Protein AF-A0A6M2ACU6-F1 (afdb_monomer)

Secondary structure (DSSP, 8-state):
-HHHHHHHHHHHHHH-TT-GGGGGS-HHHHHHHHTS-TT---S-THHHHHHHHHHS-GGGGHHHHTTS-HHHHHHHHTTS-HHHHHHHHHHHT---------HHHHHHHHHHHHHHHS-TT-----GGGS---GGGGGGG--HHHHHHHHHHHHHHHHHHHHTT---HHHHHHHHHHS-HHHHHHHHHHHT------PPPP-GGGGTT-HHHHHHHHHHHHHHHHHH-

Mean predicted aligned error: 14.18 Å

Structure (mmCIF, N/CA/C/O backbone):
data_AF-A0A6M2ACU6-F1
#
_entry.id   AF-A0A6M2ACU6-F1
#
loop_
_atom_site.group_PDB
_atom_site.id
_atom_site.type_symbol
_atom_site.label_atom_id
_atom_site.label_alt_id
_atom_site.label_comp_id
_atom_site.label_asym_id
_atom_site.label_entity_id
_atom_site.label_seq_id
_atom_site.pdbx_PDB_ins_code
_atom_site.Cartn_x
_atom_site.Cartn_y
_atom_site.Cartn_z
_atom_site.occupancy
_atom_site.B_iso_or_equiv
_atom_site.auth_seq_id
_atom_site.auth_comp_id
_atom_site.auth_asym_id
_atom_site.auth_atom_id
_atom_site.pdbx_PDB_model_num
ATOM 1 N N . MET A 1 1 ? 7.271 -26.145 -8.776 1.00 44.69 1 MET A N 1
ATOM 2 C CA . MET A 1 1 ? 8.636 -26.656 -8.481 1.00 44.69 1 MET A CA 1
ATOM 3 C C . MET A 1 1 ? 9.671 -26.314 -9.567 1.00 44.69 1 MET A C 1
ATOM 5 O O . MET A 1 1 ? 10.773 -25.929 -9.207 1.00 44.69 1 MET A O 1
ATOM 9 N N . MET A 1 2 ? 9.335 -26.357 -10.869 1.00 49.53 2 MET A N 1
ATOM 10 C CA . MET A 1 2 ? 10.264 -26.036 -11.980 1.00 49.53 2 MET A CA 1
ATOM 11 C C . MET A 1 2 ? 10.871 -24.616 -11.963 1.00 49.53 2 MET A C 1
ATOM 13 O O . MET A 1 2 ? 12.003 -24.444 -12.405 1.00 49.53 2 MET A O 1
ATOM 17 N N . ASN A 1 3 ? 10.170 -23.601 -11.444 1.00 59.62 3 ASN A N 1
ATOM 18 C CA . ASN A 1 3 ? 10.647 -22.210 -11.497 1.00 59.62 3 ASN A CA 1
ATOM 19 C C . ASN A 1 3 ? 11.842 -21.919 -10.571 1.00 59.62 3 ASN A C 1
ATOM 21 O O . ASN A 1 3 ? 12.689 -21.099 -10.916 1.00 59.62 3 ASN A O 1
ATOM 25 N N . ARG A 1 4 ? 11.977 -22.628 -9.442 1.00 63.47 4 ARG A N 1
ATOM 26 C CA . ARG A 1 4 ? 13.024 -22.343 -8.446 1.00 63.47 4 ARG A CA 1
ATOM 27 C C . ARG A 1 4 ? 14.416 -22.767 -8.925 1.00 63.47 4 ARG A C 1
ATOM 29 O O . ARG A 1 4 ? 15.347 -21.971 -8.864 1.00 63.47 4 ARG A O 1
ATOM 36 N N . ASN A 1 5 ? 14.525 -23.964 -9.504 1.00 67.06 5 ASN A N 1
ATOM 37 C CA . ASN A 1 5 ? 15.776 -24.458 -10.095 1.00 67.06 5 ASN A CA 1
ATOM 38 C C . ASN A 1 5 ? 16.196 -23.618 -11.313 1.00 67.06 5 ASN A C 1
ATOM 40 O O . ASN A 1 5 ? 17.382 -23.401 -11.541 1.00 67.06 5 ASN A O 1
ATOM 44 N N . ARG A 1 6 ? 15.225 -23.079 -12.062 1.00 66.38 6 ARG A N 1
ATOM 45 C CA . ARG A 1 6 ? 15.472 -22.179 -13.202 1.00 66.38 6 ARG A CA 1
ATOM 46 C C . ARG A 1 6 ? 16.026 -20.822 -12.769 1.00 66.38 6 ARG A C 1
ATOM 48 O O . ARG A 1 6 ? 16.979 -20.335 -13.370 1.00 66.38 6 ARG A O 1
ATOM 55 N N . VAL A 1 7 ? 15.462 -20.219 -11.722 1.00 64.38 7 VAL A N 1
ATOM 56 C CA . VAL A 1 7 ? 15.986 -18.966 -11.154 1.00 64.38 7 VAL A CA 1
ATOM 57 C C . VAL A 1 7 ? 17.368 -19.176 -10.549 1.00 64.38 7 VAL A C 1
ATOM 59 O O . VAL A 1 7 ? 18.260 -18.371 -10.796 1.00 64.38 7 VAL A O 1
ATOM 62 N N . PHE A 1 8 ? 17.567 -20.276 -9.823 1.00 71.50 8 PHE A N 1
ATOM 63 C CA . PHE A 1 8 ? 18.866 -20.618 -9.255 1.00 71.50 8 PHE A CA 1
ATOM 64 C C . PHE A 1 8 ? 19.938 -20.791 -10.338 1.00 71.50 8 PHE A C 1
ATOM 66 O O . PHE A 1 8 ? 20.996 -20.178 -10.235 1.00 71.50 8 PHE A O 1
ATOM 73 N N . LYS A 1 9 ? 19.631 -21.495 -11.438 1.00 71.75 9 LYS A N 1
ATOM 74 C CA . LYS A 1 9 ? 20.523 -21.588 -12.604 1.00 71.75 9 LYS A CA 1
ATOM 75 C C . LYS A 1 9 ? 20.884 -20.215 -13.177 1.00 71.75 9 LYS A C 1
ATOM 77 O O . LYS A 1 9 ? 22.052 -19.943 -13.402 1.00 71.75 9 LYS A O 1
ATOM 82 N N . LYS A 1 10 ? 19.912 -19.311 -13.330 1.00 68.94 10 LYS A N 1
ATOM 83 C CA . LYS A 1 10 ? 20.170 -17.951 -13.834 1.00 68.94 10 LYS A CA 1
ATOM 84 C C . LYS A 1 10 ? 21.039 -17.115 -12.884 1.00 68.94 10 LYS A C 1
ATOM 86 O O . LYS A 1 10 ? 21.835 -16.302 -13.346 1.00 68.94 10 LYS A O 1
ATOM 91 N N . ILE A 1 11 ? 20.880 -17.284 -11.570 1.00 68.62 11 ILE A N 1
ATOM 92 C CA . ILE A 1 11 ? 21.741 -16.636 -10.569 1.00 68.62 11 ILE A CA 1
ATOM 93 C C . ILE A 1 11 ? 23.166 -17.182 -10.682 1.00 68.62 11 ILE A C 1
ATOM 95 O O . ILE A 1 11 ? 24.099 -16.385 -10.720 1.00 68.62 11 ILE A O 1
ATOM 99 N N . LEU A 1 12 ? 23.326 -18.503 -10.806 1.00 72.19 12 LEU A N 1
ATOM 100 C CA . LEU A 1 12 ? 24.626 -19.138 -11.029 1.00 72.19 12 LEU A CA 1
ATOM 101 C C . LEU A 1 12 ? 25.280 -18.634 -12.322 1.00 72.19 12 LEU A C 1
ATOM 103 O O . LEU A 1 12 ? 26.406 -18.154 -12.284 1.00 72.19 12 LEU A O 1
ATOM 107 N N . ASP A 1 13 ? 24.551 -18.615 -13.438 1.00 71.50 13 ASP A N 1
ATOM 108 C CA . ASP A 1 13 ? 25.069 -18.142 -14.728 1.00 71.50 13 ASP A CA 1
ATOM 109 C C . ASP A 1 13 ? 25.471 -16.652 -14.693 1.00 71.50 13 ASP A C 1
ATOM 111 O O . ASP A 1 13 ? 26.405 -16.233 -15.380 1.00 71.50 13 ASP A O 1
ATOM 115 N N . LYS A 1 14 ? 24.776 -15.828 -13.893 1.00 68.38 14 LYS A N 1
ATOM 116 C CA . LYS A 1 14 ? 25.031 -14.382 -13.794 1.00 68.38 14 LYS A CA 1
ATOM 117 C C . LYS A 1 14 ? 26.150 -14.031 -12.808 1.00 68.38 14 LYS A C 1
ATOM 119 O O . LYS A 1 14 ? 26.937 -13.131 -13.102 1.00 68.38 14 LYS A O 1
ATOM 124 N N . TYR A 1 15 ? 26.200 -14.692 -11.653 1.00 66.50 15 TYR A N 1
ATOM 125 C CA . TYR A 1 15 ? 27.048 -14.299 -10.519 1.00 66.50 15 TYR A CA 1
ATOM 126 C C . TYR A 1 15 ? 28.164 -15.297 -10.194 1.00 66.50 15 TYR A C 1
ATOM 128 O O . TYR A 1 15 ? 29.117 -14.919 -9.522 1.00 66.50 15 TYR A O 1
ATOM 136 N N . ASP A 1 16 ? 28.098 -16.531 -10.693 1.00 71.44 16 ASP A N 1
ATOM 137 C CA . ASP A 1 16 ? 29.102 -17.575 -10.474 1.00 71.44 16 ASP A CA 1
ATOM 138 C C . ASP A 1 16 ? 29.623 -18.124 -11.809 1.00 71.44 16 ASP A C 1
ATOM 140 O O . ASP A 1 16 ? 29.492 -19.302 -12.146 1.00 71.44 16 ASP A O 1
ATOM 144 N N . LYS A 1 17 ? 30.248 -17.234 -12.590 1.00 64.12 17 LYS A N 1
ATOM 145 C CA . LYS A 1 17 ? 30.847 -17.570 -13.895 1.00 64.12 17 LYS A CA 1
ATOM 146 C C . LYS A 1 17 ? 31.902 -18.678 -13.799 1.00 64.12 17 LYS A C 1
ATOM 148 O O . LYS A 1 17 ? 32.107 -19.416 -14.758 1.00 64.12 17 LYS A O 1
ATOM 153 N N . GLU A 1 18 ? 32.550 -18.795 -12.643 1.00 71.62 18 GLU A N 1
ATOM 154 C CA . GLU A 1 18 ? 33.582 -19.794 -12.352 1.00 71.62 18 GLU A CA 1
ATOM 155 C C . GLU A 1 18 ? 33.007 -21.111 -11.803 1.00 71.62 18 GLU A C 1
ATOM 157 O O . GLU A 1 18 ? 33.770 -22.031 -11.504 1.00 71.62 18 GLU A O 1
ATOM 162 N N . LYS A 1 19 ? 31.673 -21.224 -11.687 1.00 72.69 19 LYS A N 1
ATOM 163 C CA . LYS A 1 19 ? 30.952 -22.426 -11.241 1.00 72.69 19 LYS A CA 1
ATOM 164 C C . LYS A 1 19 ? 31.429 -22.961 -9.884 1.00 72.69 19 LYS A C 1
ATOM 166 O O . LYS A 1 19 ? 31.353 -24.163 -9.617 1.00 72.69 19 LYS A O 1
ATOM 171 N N . LYS A 1 20 ? 31.933 -22.089 -9.010 1.00 75.81 20 LYS A N 1
ATOM 172 C CA . LYS A 1 20 ? 32.459 -22.460 -7.689 1.00 75.81 20 LYS A CA 1
ATOM 173 C C . LYS A 1 20 ? 31.357 -22.984 -6.773 1.00 75.81 20 LYS A C 1
ATOM 175 O O . LYS A 1 20 ? 31.612 -23.874 -5.966 1.00 75.81 20 LYS A O 1
ATOM 180 N N . LEU A 1 21 ? 30.138 -22.478 -6.928 1.00 73.06 21 LEU A N 1
ATOM 181 C CA . LEU A 1 21 ? 28.978 -22.834 -6.118 1.00 73.06 21 LEU A CA 1
ATOM 182 C C . LEU A 1 21 ? 28.374 -24.185 -6.512 1.00 73.06 21 LEU A C 1
ATOM 184 O O . LEU A 1 21 ? 27.718 -24.811 -5.683 1.00 73.06 21 LEU A O 1
ATOM 188 N N . LEU A 1 22 ? 28.639 -24.680 -7.729 1.00 75.69 22 LEU A N 1
ATOM 189 C CA . LEU A 1 22 ? 28.201 -26.018 -8.145 1.00 75.69 22 LEU A CA 1
ATOM 190 C C . LEU A 1 22 ? 28.850 -27.135 -7.317 1.00 75.69 22 LEU A C 1
ATOM 192 O O . LEU A 1 22 ? 28.267 -28.204 -7.196 1.00 75.69 22 LEU A O 1
ATOM 196 N N . LYS A 1 23 ? 30.017 -26.880 -6.708 1.00 79.88 23 LYS A N 1
ATOM 197 C CA . LYS A 1 23 ? 30.729 -27.851 -5.858 1.00 79.88 23 LYS A CA 1
ATOM 198 C C . LYS A 1 23 ? 30.007 -28.169 -4.545 1.00 79.88 23 LYS A C 1
ATOM 200 O O . LYS A 1 23 ? 30.356 -29.143 -3.892 1.00 79.88 23 LYS A O 1
ATOM 205 N N . TYR A 1 24 ? 29.043 -27.339 -4.147 1.00 78.38 24 TYR A N 1
ATOM 206 C CA . TYR A 1 24 ? 28.257 -27.523 -2.922 1.00 78.38 24 TYR A CA 1
ATOM 207 C C . TYR A 1 24 ? 26.903 -28.197 -3.174 1.00 78.38 24 TYR A C 1
ATOM 209 O O . TYR A 1 24 ? 26.107 -28.327 -2.246 1.00 78.38 24 TYR A O 1
ATOM 217 N N . LEU A 1 25 ? 26.620 -28.589 -4.418 1.00 80.06 25 LEU A N 1
ATOM 218 C CA . LEU A 1 25 ? 25.397 -29.286 -4.803 1.00 80.06 25 LEU A CA 1
ATOM 219 C C . LEU A 1 25 ? 25.682 -30.777 -4.962 1.00 80.06 25 LEU A C 1
ATOM 221 O O . LEU A 1 25 ? 26.782 -31.170 -5.341 1.00 80.06 25 LEU A O 1
ATOM 225 N N . SER A 1 26 ? 24.672 -31.599 -4.703 1.00 81.50 26 SER A N 1
ATOM 226 C CA . SER A 1 26 ? 24.742 -33.032 -4.996 1.00 81.50 26 SER A CA 1
ATOM 227 C C . SER A 1 26 ? 24.738 -33.295 -6.509 1.00 81.50 26 SER A C 1
ATOM 229 O O . SER A 1 26 ? 24.171 -32.514 -7.279 1.00 81.50 26 SER A O 1
ATOM 231 N N . ASP A 1 27 ? 25.319 -34.415 -6.947 1.00 78.19 27 ASP A N 1
ATOM 232 C CA . ASP A 1 27 ? 25.389 -34.777 -8.374 1.00 78.19 27 ASP A CA 1
ATOM 233 C C . ASP A 1 27 ? 23.996 -34.830 -9.035 1.00 78.19 27 ASP A C 1
ATOM 235 O O . ASP A 1 27 ? 23.809 -34.372 -10.166 1.00 78.19 27 ASP A O 1
ATOM 239 N N . ASP A 1 28 ? 22.985 -35.275 -8.284 1.00 79.00 28 ASP A N 1
ATOM 240 C CA . ASP A 1 28 ? 21.574 -35.279 -8.688 1.00 79.00 28 ASP A CA 1
ATOM 241 C C . ASP A 1 28 ? 21.010 -33.869 -8.938 1.00 79.00 28 ASP A C 1
ATOM 243 O O . ASP A 1 28 ? 20.210 -33.649 -9.854 1.00 79.00 28 ASP A O 1
ATOM 247 N N . GLU A 1 29 ? 21.393 -32.887 -8.123 1.00 77.31 29 GLU A N 1
ATOM 248 C CA . GLU A 1 29 ? 20.969 -31.492 -8.279 1.00 77.31 29 GLU A CA 1
ATOM 249 C C . GLU A 1 29 ? 21.678 -30.827 -9.456 1.00 77.31 29 GLU A C 1
ATOM 251 O O . GLU A 1 29 ? 21.048 -30.100 -10.227 1.00 77.31 29 GLU A O 1
ATOM 256 N N . VAL A 1 30 ? 22.963 -31.129 -9.647 1.00 76.25 30 VAL A N 1
ATOM 257 C CA . VAL A 1 30 ? 23.744 -30.656 -10.793 1.00 76.25 30 VAL A CA 1
ATOM 258 C C . VAL A 1 30 ? 23.166 -31.207 -12.100 1.00 76.25 30 VAL A C 1
ATOM 260 O O . VAL A 1 30 ? 22.957 -30.444 -13.048 1.00 76.25 30 VAL A O 1
ATOM 263 N N . ALA A 1 31 ? 22.797 -32.490 -12.148 1.00 76.38 31 ALA A N 1
ATOM 264 C CA . ALA A 1 31 ? 22.130 -33.095 -13.301 1.00 76.38 31 ALA A CA 1
ATOM 265 C C . ALA A 1 31 ? 20.768 -32.430 -13.599 1.00 76.38 31 ALA A C 1
ATOM 267 O O . ALA A 1 31 ? 20.459 -32.092 -14.749 1.00 76.38 31 ALA A O 1
ATOM 268 N N . LYS A 1 32 ? 19.970 -32.142 -12.561 1.00 77.38 32 LYS A N 1
ATOM 269 C CA . LYS A 1 32 ? 18.696 -31.403 -12.681 1.00 77.38 32 LYS A CA 1
ATOM 270 C C . LYS A 1 32 ? 18.873 -29.959 -13.154 1.00 77.38 32 LYS A C 1
ATOM 272 O O . LYS A 1 32 ? 17.975 -29.418 -13.793 1.00 77.38 32 LYS A O 1
ATOM 277 N N . LEU A 1 33 ? 19.997 -29.312 -12.853 1.00 72.44 33 LEU A N 1
ATOM 278 C CA . LEU A 1 33 ? 20.298 -27.964 -13.343 1.00 72.44 33 LEU A CA 1
ATOM 279 C C . LEU A 1 33 ? 20.816 -27.990 -14.784 1.00 72.44 33 LEU A C 1
ATOM 281 O O . LEU A 1 33 ? 20.451 -27.129 -15.584 1.00 72.44 33 LEU A O 1
ATOM 285 N N . ASN A 1 34 ? 21.617 -28.986 -15.155 1.00 72.94 34 ASN A N 1
ATOM 286 C CA . ASN A 1 34 ? 22.169 -29.118 -16.505 1.00 72.94 34 ASN A CA 1
ATOM 287 C C . ASN A 1 34 ? 21.116 -29.498 -17.554 1.00 72.94 34 ASN A C 1
ATOM 289 O O . ASN A 1 34 ? 21.225 -29.065 -18.697 1.00 72.94 34 ASN A O 1
ATOM 293 N N . THR A 1 35 ? 20.054 -30.201 -17.157 1.00 73.69 35 THR A N 1
ATOM 294 C CA . THR A 1 35 ? 18.894 -30.508 -18.020 1.00 73.69 35 THR A CA 1
ATOM 295 C C . THR A 1 35 ? 18.016 -29.291 -18.340 1.00 73.69 35 THR A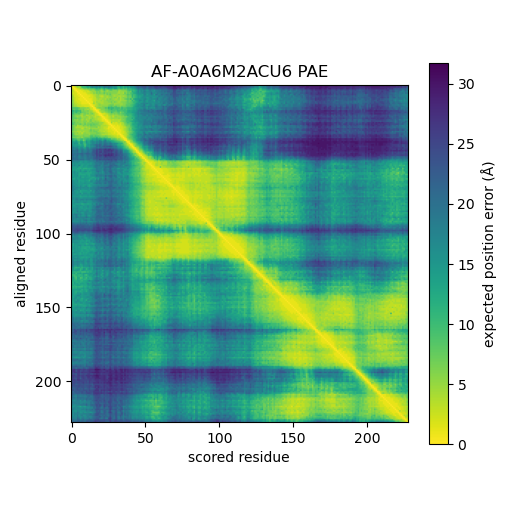 C 1
ATOM 297 O O . THR A 1 35 ? 17.219 -29.329 -19.276 1.00 73.69 35 THR A O 1
ATOM 300 N N . LEU A 1 36 ? 18.153 -28.179 -17.607 1.00 67.19 36 LEU A N 1
ATOM 301 C CA . LEU A 1 36 ? 17.448 -26.931 -17.913 1.00 67.19 36 LEU A CA 1
ATOM 302 C C . LEU A 1 36 ? 18.157 -26.193 -19.059 1.00 67.19 36 LEU A C 1
ATOM 304 O O . LEU A 1 36 ? 19.361 -25.970 -18.992 1.00 67.19 36 LEU A O 1
ATOM 308 N N . SER A 1 37 ? 17.435 -25.763 -20.097 1.00 57.28 37 SER A N 1
ATOM 309 C CA . SER A 1 37 ? 18.048 -25.035 -21.223 1.00 57.28 37 SER A CA 1
ATOM 310 C C . SER A 1 37 ? 18.761 -23.748 -20.757 1.00 57.28 37 SER A C 1
ATOM 312 O O . SER A 1 37 ? 18.152 -22.966 -20.018 1.00 57.28 37 SER A O 1
ATOM 314 N N . PRO A 1 38 ? 20.010 -23.480 -21.200 1.00 54.31 38 PRO A N 1
ATOM 315 C CA . PRO A 1 38 ? 20.717 -22.222 -20.924 1.00 54.31 38 PRO A CA 1
ATOM 316 C C . PRO A 1 38 ? 20.025 -20.998 -21.553 1.00 54.31 38 PRO A C 1
ATOM 318 O O . PRO A 1 38 ? 20.285 -19.866 -21.158 1.00 54.31 38 PRO A O 1
ATOM 321 N N . PHE A 1 39 ? 19.098 -21.218 -22.493 1.00 46.28 39 PHE A N 1
ATOM 322 C CA . PHE A 1 39 ? 18.386 -20.171 -23.229 1.00 46.28 39 PHE A CA 1
ATOM 323 C C . PHE A 1 39 ? 16.909 -20.049 -22.856 1.00 46.28 39 PHE A C 1
ATOM 325 O O . PHE A 1 39 ? 16.107 -19.541 -23.644 1.00 46.28 39 PHE A O 1
ATOM 332 N N . TYR A 1 40 ? 16.511 -20.471 -21.653 1.00 42.81 40 TYR A N 1
ATOM 333 C CA . TYR A 1 40 ? 15.188 -20.092 -21.175 1.00 42.81 40 TYR A CA 1
ATOM 334 C C . TYR A 1 40 ? 15.195 -18.592 -20.866 1.00 42.81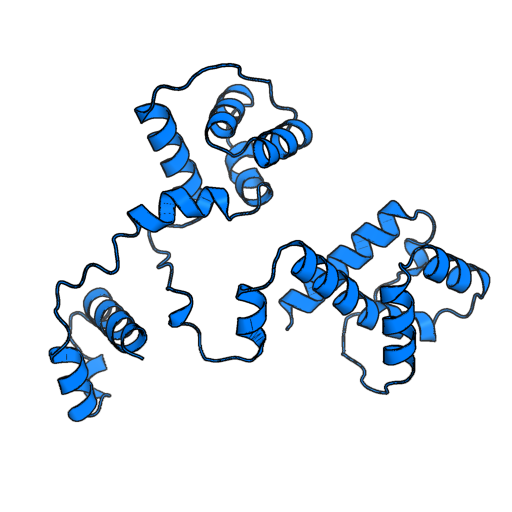 40 TYR A C 1
ATOM 336 O O . TYR A 1 40 ? 15.595 -18.154 -19.783 1.00 42.81 40 TYR A O 1
AT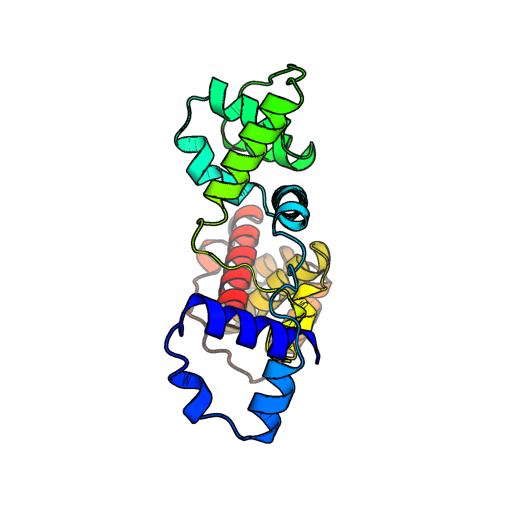OM 344 N N . LYS A 1 41 ? 14.730 -17.786 -21.826 1.00 43.81 41 LYS A N 1
ATOM 345 C CA . LYS A 1 41 ? 14.220 -16.452 -21.533 1.00 43.81 41 LYS A CA 1
ATOM 346 C C . LYS A 1 41 ? 13.093 -16.655 -20.524 1.00 43.81 41 LYS A C 1
ATOM 348 O O . LYS A 1 41 ? 11.968 -16.967 -20.898 1.00 43.81 41 LYS A O 1
ATOM 353 N N . VAL A 1 42 ? 13.389 -16.514 -19.227 1.00 46.09 42 VAL A N 1
ATOM 354 C CA . VAL A 1 42 ? 12.368 -16.057 -18.271 1.00 46.09 42 VAL A CA 1
ATOM 355 C C . VAL A 1 42 ? 11.706 -14.895 -18.999 1.00 46.09 42 VAL A C 1
ATOM 357 O O . VAL A 1 42 ? 12.485 -14.012 -19.373 1.00 46.09 42 VAL A O 1
ATOM 360 N N . PRO A 1 43 ? 10.394 -14.964 -19.321 1.00 43.53 43 PRO A N 1
ATOM 361 C CA . PRO A 1 43 ? 9.761 -14.072 -20.282 1.00 43.53 43 PRO A CA 1
ATOM 362 C C . PRO A 1 43 ? 10.313 -12.684 -20.050 1.00 43.53 43 PRO A C 1
ATOM 364 O O . PRO A 1 43 ? 10.273 -12.214 -18.907 1.00 43.53 43 PRO A O 1
ATOM 367 N N . ASP A 1 44 ? 10.988 -12.156 -21.080 1.00 43.50 44 ASP A N 1
ATOM 368 C CA . ASP A 1 44 ? 11.772 -10.934 -20.978 1.00 43.50 44 ASP A CA 1
ATOM 369 C C . ASP A 1 44 ? 10.977 -9.950 -20.131 1.00 43.50 44 ASP A C 1
ATOM 371 O O . ASP A 1 44 ? 9.781 -9.750 -20.366 1.00 43.50 44 ASP A O 1
ATOM 375 N N . GLN A 1 45 ? 11.640 -9.357 -19.138 1.00 48.72 45 GLN A N 1
ATOM 376 C CA . GLN A 1 45 ? 11.060 -8.415 -18.179 1.00 48.72 45 GLN A CA 1
ATOM 377 C C . GLN A 1 45 ? 10.165 -7.351 -18.847 1.00 48.72 45 GLN A C 1
ATOM 379 O O . GLN A 1 45 ? 9.333 -6.760 -18.172 1.00 48.72 45 GLN A O 1
ATOM 384 N N . LYS A 1 46 ? 10.283 -7.141 -20.168 1.00 43.19 46 LYS A N 1
ATOM 385 C CA . LYS A 1 46 ? 9.334 -6.427 -21.033 1.00 43.19 46 LYS A CA 1
ATOM 386 C C . LYS A 1 46 ? 7.851 -6.722 -20.753 1.00 43.19 46 LYS A C 1
ATOM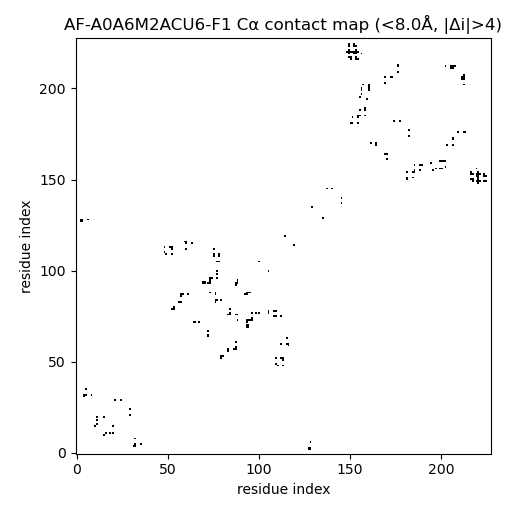 388 O O . LYS A 1 46 ? 7.119 -5.756 -20.592 1.00 43.19 46 LYS A O 1
ATOM 393 N N . MET A 1 47 ? 7.404 -7.978 -20.606 1.00 38.97 47 MET A N 1
ATOM 394 C CA . MET A 1 47 ? 5.969 -8.242 -20.343 1.00 38.97 47 MET A CA 1
ATOM 395 C C . MET A 1 47 ? 5.513 -7.817 -18.937 1.00 38.97 47 MET A C 1
ATOM 397 O O . MET A 1 47 ? 4.330 -7.584 -18.712 1.00 38.97 47 MET A O 1
ATOM 401 N N . LEU A 1 48 ? 6.446 -7.669 -17.993 1.00 50.72 48 LEU A N 1
ATOM 402 C CA . LEU A 1 48 ? 6.164 -7.165 -16.650 1.00 50.72 48 LEU A CA 1
ATOM 403 C C . LEU A 1 48 ? 6.162 -5.627 -16.609 1.00 50.72 48 LEU A C 1
ATOM 405 O O . LEU A 1 48 ? 5.296 -5.056 -15.953 1.00 50.72 48 LEU A O 1
ATOM 409 N N . LYS A 1 49 ? 7.062 -4.947 -17.339 1.00 55.41 49 LYS A N 1
ATOM 410 C CA . LYS A 1 49 ? 7.265 -3.481 -17.271 1.00 55.41 49 LYS A CA 1
ATOM 411 C C . LYS A 1 49 ? 5.995 -2.665 -17.523 1.00 55.41 49 LYS A C 1
ATOM 413 O O . LYS A 1 49 ? 5.696 -1.754 -16.758 1.00 55.41 49 LYS A O 1
ATOM 418 N N . GLU A 1 50 ? 5.224 -3.019 -18.547 1.00 52.72 50 GLU A N 1
ATOM 419 C CA . GLU A 1 50 ? 3.988 -2.300 -18.889 1.00 52.72 50 GLU A CA 1
ATOM 420 C C . GLU A 1 50 ? 2.878 -2.524 -17.851 1.00 52.72 50 GLU A C 1
ATOM 422 O O . GLU A 1 50 ? 2.110 -1.610 -17.564 1.00 52.72 50 GLU A O 1
ATOM 427 N N . SER A 1 51 ? 2.837 -3.709 -17.230 1.00 62.84 51 SER A N 1
ATOM 428 C CA . SER A 1 51 ? 1.841 -4.062 -16.209 1.00 62.84 51 SER A CA 1
ATOM 429 C C . SER A 1 51 ? 2.170 -3.530 -14.810 1.00 62.84 51 SER A C 1
ATOM 431 O O . SER A 1 51 ? 1.276 -3.365 -13.984 1.00 62.84 51 SER A O 1
ATOM 433 N N . ILE A 1 52 ? 3.446 -3.256 -14.527 1.00 72.69 52 ILE A N 1
ATOM 434 C CA . ILE A 1 52 ? 3.909 -2.865 -13.192 1.00 72.69 52 ILE A CA 1
ATOM 435 C C . ILE A 1 52 ? 3.450 -1.450 -12.837 1.00 72.69 52 ILE A C 1
ATOM 437 O O . ILE A 1 52 ? 2.961 -1.227 -11.729 1.00 72.69 52 ILE A O 1
ATOM 441 N N . ILE A 1 53 ? 3.539 -0.510 -13.784 1.00 77.31 53 ILE A N 1
ATOM 442 C CA . ILE A 1 53 ? 3.068 0.875 -13.599 1.00 77.31 53 ILE A CA 1
ATOM 443 C C . ILE A 1 53 ? 1.593 0.889 -13.169 1.00 77.31 53 ILE A C 1
ATOM 445 O O . ILE A 1 53 ? 1.170 1.694 -12.343 1.00 77.31 53 ILE A O 1
ATOM 449 N N . ASP A 1 54 ? 0.828 -0.056 -13.705 1.00 77.62 54 ASP A N 1
ATOM 450 C CA . ASP A 1 54 ? -0.599 -0.224 -13.475 1.00 77.62 54 ASP A CA 1
ATOM 451 C C . ASP A 1 54 ? -0.960 -0.916 -12.156 1.00 77.62 54 ASP A C 1
ATOM 453 O O . ASP A 1 54 ? -2.118 -0.839 -11.730 1.00 77.62 54 ASP A O 1
ATOM 457 N N . GLN A 1 55 ? -0.005 -1.614 -11.544 1.00 75.19 55 GLN A N 1
ATOM 458 C CA . GLN A 1 55 ? -0.166 -2.355 -10.291 1.00 75.19 55 GLN A CA 1
ATOM 459 C C . GLN A 1 55 ? 0.351 -1.571 -9.081 1.00 75.19 55 GLN A C 1
ATOM 461 O O . GLN A 1 55 ? -0.080 -1.816 -7.953 1.00 75.19 55 GLN A O 1
ATOM 466 N N . ILE A 1 56 ? 1.260 -0.622 -9.302 1.00 77.19 56 ILE A N 1
ATOM 467 C CA . ILE A 1 56 ? 1.892 0.158 -8.241 1.00 77.19 56 ILE A CA 1
ATOM 468 C C . ILE A 1 56 ? 1.008 1.331 -7.809 1.00 77.19 56 ILE A C 1
ATOM 470 O O . ILE A 1 56 ? 0.264 1.935 -8.586 1.00 77.19 56 ILE A O 1
ATOM 474 N N . HIS A 1 57 ? 1.086 1.657 -6.519 1.00 82.56 57 HIS A N 1
ATOM 475 C CA . HIS A 1 57 ? 0.390 2.805 -5.963 1.00 82.56 57 HIS A CA 1
ATOM 476 C C . HIS A 1 57 ? 0.995 4.115 -6.482 1.00 82.56 57 HIS A C 1
ATOM 478 O O . HIS A 1 57 ? 2.208 4.305 -6.434 1.00 82.56 57 HIS A O 1
ATOM 484 N N . TYR A 1 58 ? 0.145 5.057 -6.895 1.00 83.25 58 TYR A N 1
ATOM 485 C CA . TYR A 1 58 ? 0.570 6.321 -7.508 1.00 83.25 58 TYR A CA 1
ATOM 486 C C . TYR A 1 58 ? 1.578 7.121 -6.664 1.00 83.25 58 TYR A C 1
ATOM 488 O O . TYR A 1 58 ? 2.413 7.835 -7.209 1.00 83.25 58 TYR A O 1
ATOM 496 N N . SER A 1 59 ? 1.538 6.982 -5.334 1.00 83.31 59 SER A N 1
ATOM 497 C CA . SER A 1 59 ? 2.445 7.701 -4.433 1.00 83.31 59 SER A CA 1
ATOM 498 C C . SER A 1 59 ? 3.920 7.343 -4.625 1.00 83.31 59 SER A C 1
ATOM 500 O O . SER A 1 59 ? 4.787 8.121 -4.244 1.00 83.31 59 SER A O 1
ATOM 502 N N . TRP A 1 60 ? 4.223 6.187 -5.217 1.00 84.69 60 TRP A N 1
ATOM 503 C CA . TRP A 1 60 ? 5.599 5.761 -5.478 1.00 84.69 60 TRP A CA 1
ATOM 504 C C . TRP A 1 60 ? 6.262 6.588 -6.583 1.00 84.69 60 TRP A C 1
ATOM 506 O O . TRP A 1 60 ? 7.484 6.656 -6.642 1.00 84.69 60 TRP A O 1
ATOM 516 N N . PHE A 1 61 ? 5.472 7.269 -7.417 1.00 87.38 61 PHE A N 1
ATOM 517 C CA . PHE A 1 61 ? 5.987 8.166 -8.449 1.00 87.38 61 PHE A CA 1
ATOM 518 C C . PHE A 1 61 ? 6.314 9.567 -7.920 1.00 87.38 61 PHE A C 1
ATOM 520 O O . PHE A 1 61 ? 7.030 10.305 -8.587 1.00 87.38 61 PHE A O 1
ATOM 527 N N . ILE A 1 62 ? 5.841 9.939 -6.722 1.00 86.25 62 ILE A N 1
ATOM 528 C CA . ILE A 1 62 ? 6.015 11.292 -6.162 1.00 86.25 62 ILE A CA 1
ATOM 529 C C . ILE A 1 62 ? 7.491 11.722 -6.108 1.00 86.25 62 ILE A C 1
ATOM 531 O O . ILE A 1 62 ? 7.787 12.812 -6.595 1.00 86.25 62 ILE A O 1
ATOM 535 N N . PRO A 1 63 ? 8.434 10.91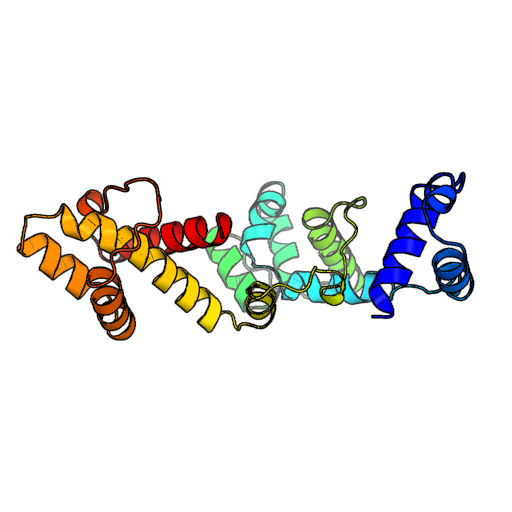1 -5.577 1.00 86.56 63 PRO A N 1
ATOM 536 C CA . PRO A 1 63 ? 9.828 11.337 -5.477 1.00 86.56 63 PRO A CA 1
ATOM 537 C C . PRO A 1 63 ? 10.447 11.634 -6.842 1.00 86.56 63 PRO A C 1
ATOM 539 O O . PRO A 1 63 ? 11.234 12.563 -6.958 1.00 86.56 63 PRO A O 1
ATOM 542 N N . MET A 1 64 ? 10.065 10.872 -7.873 1.00 87.81 64 MET A N 1
ATOM 543 C CA . MET A 1 64 ? 10.515 11.100 -9.243 1.00 87.81 64 MET A CA 1
ATOM 544 C C . MET A 1 64 ? 9.880 12.362 -9.831 1.00 87.81 64 MET A C 1
ATOM 546 O O . MET A 1 64 ? 10.587 13.181 -10.405 1.00 87.81 64 MET A O 1
ATOM 550 N N . LEU A 1 65 ? 8.561 12.524 -9.704 1.00 88.56 65 LEU A N 1
ATOM 551 C CA . LEU A 1 65 ? 7.833 13.643 -10.309 1.00 88.56 65 LEU A CA 1
ATOM 552 C C . LEU A 1 65 ? 8.255 14.996 -9.726 1.00 88.56 65 LEU A C 1
ATOM 554 O O . LEU A 1 65 ? 8.299 15.971 -10.464 1.00 88.56 65 LEU A O 1
ATOM 558 N N . ASN A 1 66 ? 8.647 15.037 -8.450 1.00 87.62 66 ASN A N 1
ATOM 559 C CA . ASN A 1 66 ? 9.165 16.247 -7.804 1.00 87.62 66 ASN A CA 1
ATOM 560 C C . ASN A 1 66 ? 10.518 16.728 -8.357 1.00 87.62 66 ASN A C 1
ATOM 562 O O . ASN A 1 66 ? 10.916 17.852 -8.066 1.00 87.62 66 ASN A O 1
ATOM 566 N N . VAL A 1 67 ? 11.241 15.895 -9.114 1.00 90.00 67 VAL A N 1
ATOM 567 C CA . VAL A 1 67 ? 12.501 16.292 -9.768 1.00 90.00 67 VAL A CA 1
ATOM 568 C C . VAL A 1 67 ? 12.238 17.114 -11.034 1.00 90.00 67 VAL A C 1
ATOM 570 O O . VAL A 1 67 ? 13.092 17.892 -11.448 1.00 90.00 67 VAL A O 1
ATOM 573 N N . TYR A 1 68 ? 11.068 16.945 -11.649 1.00 87.69 68 TYR A N 1
ATOM 574 C CA . TYR A 1 68 ? 10.704 17.585 -12.909 1.00 87.69 68 TYR A CA 1
ATOM 575 C C . TYR A 1 68 ? 9.925 18.880 -12.680 1.00 87.69 68 TYR A C 1
ATOM 577 O O . TYR A 1 68 ? 9.294 19.079 -11.640 1.00 87.69 68 TYR A O 1
ATOM 585 N N . SER A 1 69 ? 9.920 19.758 -13.684 1.00 88.88 69 SER A N 1
ATOM 586 C CA . SER A 1 69 ? 9.023 20.915 -13.680 1.00 88.88 69 SER A CA 1
ATOM 587 C C . SER A 1 69 ? 7.554 20.469 -13.709 1.00 88.88 69 SER A C 1
ATOM 589 O O . SER A 1 69 ? 7.233 19.380 -14.190 1.00 88.88 69 SER A O 1
ATOM 591 N N . LYS A 1 70 ? 6.628 21.316 -13.238 1.00 86.88 70 LYS A N 1
ATOM 592 C CA . LYS A 1 70 ? 5.187 20.993 -13.241 1.00 86.88 70 LYS A CA 1
ATOM 593 C C . LYS A 1 70 ? 4.670 20.616 -14.637 1.00 86.88 70 LYS A C 1
ATOM 595 O O . LYS A 1 70 ? 3.860 19.699 -14.764 1.00 86.88 70 LYS A O 1
ATOM 600 N N . GLN A 1 71 ? 5.167 21.273 -15.684 1.00 85.44 71 GLN A N 1
ATOM 601 C CA . GLN A 1 71 ? 4.786 20.993 -17.071 1.00 85.44 71 GLN A CA 1
ATOM 602 C C . GLN A 1 71 ? 5.251 19.600 -17.516 1.00 85.44 71 GLN A C 1
ATOM 604 O O . GLN A 1 71 ? 4.456 18.809 -18.022 1.00 85.44 71 GLN A O 1
ATOM 609 N N . GLU A 1 72 ? 6.511 19.252 -17.254 1.00 86.12 72 GLU A N 1
ATOM 610 C CA . GLU A 1 72 ? 7.063 17.933 -17.578 1.00 86.12 72 GLU A CA 1
ATOM 611 C C . GLU A 1 72 ? 6.410 16.822 -16.749 1.00 86.12 72 GLU A C 1
ATOM 613 O O . GLU A 1 72 ? 6.027 15.787 -17.293 1.00 86.12 72 GLU A O 1
ATOM 618 N N . ALA A 1 73 ? 6.217 17.047 -15.446 1.00 88.44 73 ALA A N 1
ATOM 619 C CA . ALA A 1 73 ? 5.530 16.126 -14.543 1.00 88.44 73 ALA A CA 1
ATOM 620 C C . ALA A 1 73 ? 4.107 15.805 -15.034 1.00 88.44 73 ALA A C 1
ATOM 622 O O . ALA A 1 73 ? 3.661 14.657 -14.958 1.00 88.44 73 ALA A O 1
ATOM 623 N N . SER A 1 74 ? 3.418 16.793 -15.609 1.00 88.56 74 SER A N 1
ATOM 624 C CA . SER A 1 74 ? 2.072 16.625 -16.162 1.00 88.56 74 SER A CA 1
ATOM 625 C C . SER A 1 74 ? 2.043 15.703 -17.390 1.00 88.56 74 SER A C 1
ATOM 627 O O . SER A 1 74 ? 1.067 14.976 -17.585 1.00 88.56 74 SER A O 1
ATOM 629 N N . LEU A 1 75 ? 3.129 15.623 -18.171 1.00 88.75 75 LEU A N 1
ATOM 630 C CA . LEU A 1 75 ? 3.240 14.683 -19.299 1.00 88.75 75 LEU A CA 1
ATOM 631 C C . LEU A 1 75 ? 3.283 13.223 -18.832 1.00 88.75 75 LEU A C 1
ATOM 633 O O . LEU A 1 75 ? 2.711 12.345 -19.481 1.00 88.75 75 LEU A O 1
ATOM 637 N N . PHE A 1 76 ? 3.899 12.945 -17.681 1.00 88.44 76 PHE A N 1
ATOM 638 C CA . PHE A 1 76 ? 3.926 11.592 -17.116 1.00 88.44 76 PHE A CA 1
ATOM 639 C C . PHE A 1 76 ? 2.531 11.101 -16.710 1.00 88.44 76 PHE A C 1
ATOM 641 O O . PHE A 1 76 ? 2.258 9.901 -16.784 1.00 88.44 76 PHE A O 1
ATOM 648 N N . LEU A 1 77 ? 1.613 12.006 -16.348 1.00 87.94 77 LEU A N 1
ATOM 649 C CA . LEU A 1 77 ? 0.241 11.645 -15.977 1.00 87.94 77 LEU A CA 1
ATOM 650 C C . LEU A 1 77 ? -0.542 11.007 -17.132 1.00 87.94 77 LEU A C 1
ATOM 652 O O . LEU A 1 77 ? -1.422 10.179 -16.891 1.00 87.94 77 LEU A O 1
ATOM 656 N N . LEU A 1 78 ? -0.200 11.338 -18.379 1.00 87.00 78 LEU A N 1
ATOM 657 C CA . LEU A 1 78 ? -0.809 10.779 -19.593 1.00 87.00 78 LEU A CA 1
ATOM 658 C C . LEU A 1 78 ? -0.474 9.295 -19.803 1.00 87.00 78 LEU A C 1
ATOM 660 O O . LEU A 1 78 ? -1.139 8.591 -20.569 1.00 87.00 78 LEU A O 1
ATOM 664 N N . CYS A 1 79 ? 0.553 8.802 -19.111 1.00 85.94 79 CYS A N 1
ATOM 665 C CA . CYS A 1 79 ? 0.956 7.402 -19.142 1.00 85.94 79 CYS A CA 1
ATOM 666 C C . CYS A 1 79 ? 0.241 6.548 -18.085 1.00 85.94 79 CYS A C 1
ATOM 668 O O . CYS A 1 79 ? 0.339 5.323 -18.146 1.00 85.94 79 CYS A O 1
ATOM 670 N N . LEU A 1 80 ? -0.469 7.170 -17.138 1.00 86.25 80 LEU A N 1
ATOM 671 C CA . LEU A 1 80 ? -1.103 6.512 -15.997 1.00 86.25 80 LEU A CA 1
ATOM 672 C C . LEU A 1 80 ? -2.610 6.310 -16.204 1.00 86.25 80 LEU A C 1
ATOM 674 O O . LEU A 1 80 ? -3.266 7.007 -16.977 1.00 86.25 80 LEU A O 1
ATOM 678 N N . LYS A 1 81 ? -3.191 5.377 -15.441 1.00 86.44 81 LYS A N 1
ATOM 679 C CA . LYS A 1 81 ? -4.648 5.197 -15.373 1.00 86.44 81 LYS A CA 1
ATOM 680 C C . LYS A 1 81 ? -5.355 6.462 -14.860 1.00 86.44 81 LYS A C 1
ATOM 682 O O . LYS A 1 81 ? -4.818 7.126 -13.968 1.00 86.44 81 LYS A O 1
ATOM 687 N N . PRO A 1 82 ? -6.603 6.735 -15.295 1.00 85.06 82 PRO A N 1
ATOM 688 C CA . PRO A 1 82 ? -7.347 7.945 -14.920 1.00 85.06 82 PRO A CA 1
ATOM 689 C C . PRO A 1 82 ? -7.440 8.186 -13.407 1.00 85.06 82 PRO A C 1
ATOM 691 O O . PRO A 1 82 ? -7.280 9.311 -12.941 1.00 85.06 82 PRO A O 1
ATOM 694 N N . TYR A 1 83 ? -7.632 7.118 -12.623 1.00 83.88 83 TYR A N 1
ATOM 695 C CA . TYR A 1 83 ? -7.679 7.204 -11.161 1.00 83.88 83 TYR A CA 1
ATOM 696 C C . TYR A 1 83 ? -6.354 7.703 -10.555 1.00 83.88 83 TYR A C 1
ATOM 698 O O . TYR A 1 83 ? -6.360 8.583 -9.696 1.00 83.88 83 TYR A O 1
ATOM 706 N N . ASN A 1 84 ? -5.219 7.172 -11.022 1.00 84.62 84 ASN A N 1
ATOM 707 C CA . ASN A 1 84 ? -3.891 7.569 -10.545 1.00 84.62 84 ASN A CA 1
ATOM 708 C C . ASN A 1 84 ? -3.543 8.993 -10.999 1.00 84.62 84 ASN A C 1
ATOM 710 O O . ASN A 1 84 ? -2.983 9.759 -10.219 1.00 84.62 84 ASN A O 1
ATOM 714 N N . ARG A 1 85 ? -3.928 9.356 -12.231 1.00 87.44 85 ARG A N 1
ATOM 715 C CA . ARG A 1 85 ? -3.777 10.709 -12.780 1.00 87.44 85 ARG A CA 1
ATOM 716 C C . ARG A 1 85 ? -4.478 11.747 -11.913 1.00 87.44 85 ARG A C 1
ATOM 718 O O . ARG A 1 85 ? -3.838 12.713 -11.518 1.00 87.44 85 ARG A O 1
ATOM 725 N N . LYS A 1 86 ? -5.751 11.523 -11.569 1.00 85.88 86 LYS A N 1
ATOM 726 C CA . LYS A 1 86 ? -6.513 12.449 -10.719 1.00 85.88 86 LYS A CA 1
ATOM 727 C C . LYS A 1 86 ? -5.859 12.622 -9.347 1.00 85.88 86 LYS A C 1
ATOM 729 O O . LYS A 1 86 ? -5.625 13.742 -8.919 1.00 85.88 86 LYS A O 1
ATOM 734 N N . ALA A 1 87 ? -5.497 11.513 -8.700 1.00 83.94 87 ALA A N 1
ATOM 735 C CA . ALA A 1 87 ? -4.885 11.555 -7.375 1.00 83.94 87 ALA A CA 1
ATOM 736 C C . ALA A 1 87 ? -3.531 12.287 -7.359 1.00 83.94 87 ALA A C 1
ATOM 738 O O . ALA A 1 87 ? -3.251 13.016 -6.414 1.00 83.94 87 ALA A O 1
ATOM 739 N N . LEU A 1 88 ? -2.691 12.103 -8.384 1.00 85.50 88 LEU A N 1
ATOM 740 C CA . LEU A 1 88 ? -1.408 12.806 -8.494 1.00 85.50 88 LEU A CA 1
ATOM 741 C C . LEU A 1 88 ? -1.571 14.273 -8.882 1.00 85.50 88 LEU A C 1
ATOM 743 O O . LEU A 1 88 ? -0.835 15.102 -8.358 1.00 85.50 88 LEU A O 1
ATOM 747 N N . LYS A 1 89 ? -2.536 14.591 -9.749 1.00 87.75 89 LYS A N 1
ATOM 748 C CA . LYS A 1 89 ? -2.862 15.969 -10.122 1.00 87.75 89 LYS A CA 1
ATOM 749 C C . LYS A 1 89 ? -3.245 16.789 -8.892 1.00 87.75 89 LYS A C 1
ATOM 751 O O . LYS A 1 89 ? -2.652 17.835 -8.658 1.00 87.75 89 LYS A O 1
ATOM 756 N N . ASP A 1 90 ? -4.160 16.259 -8.081 1.00 85.38 90 ASP A N 1
ATOM 757 C CA . ASP A 1 90 ? -4.632 16.918 -6.859 1.00 85.38 90 ASP A CA 1
ATOM 758 C C . ASP A 1 90 ? -3.516 17.040 -5.804 1.00 85.38 90 ASP A C 1
ATOM 760 O O . ASP A 1 90 ? -3.481 17.996 -5.036 1.00 85.38 90 ASP A O 1
ATOM 764 N N . LEU A 1 91 ? -2.598 16.068 -5.745 1.00 85.38 91 LEU A N 1
ATOM 765 C CA . LEU A 1 91 ? -1.528 16.035 -4.745 1.00 85.38 91 LEU A CA 1
ATOM 766 C C . LEU A 1 91 ? -0.352 16.964 -5.083 1.00 85.38 91 LEU A C 1
ATOM 768 O O . LEU A 1 91 ? 0.245 17.542 -4.178 1.00 85.38 91 LEU A O 1
ATOM 772 N N . LEU A 1 92 ? 0.015 17.050 -6.361 1.00 85.62 92 LEU A N 1
ATOM 773 C CA . LEU A 1 92 ? 1.189 17.788 -6.840 1.00 85.62 92 LEU A CA 1
ATOM 774 C C . LEU A 1 92 ? 0.833 19.143 -7.466 1.00 85.62 92 LEU A C 1
ATOM 776 O O . LEU A 1 92 ? 1.735 19.854 -7.905 1.00 85.62 92 LEU A O 1
ATOM 780 N N . ASP A 1 93 ? -0.456 19.498 -7.489 1.00 86.12 93 ASP A N 1
ATOM 781 C CA . ASP A 1 93 ? -0.965 20.743 -8.071 1.00 86.12 93 ASP A CA 1
ATOM 782 C C . ASP A 1 93 ? -0.464 20.931 -9.517 1.00 86.12 93 ASP A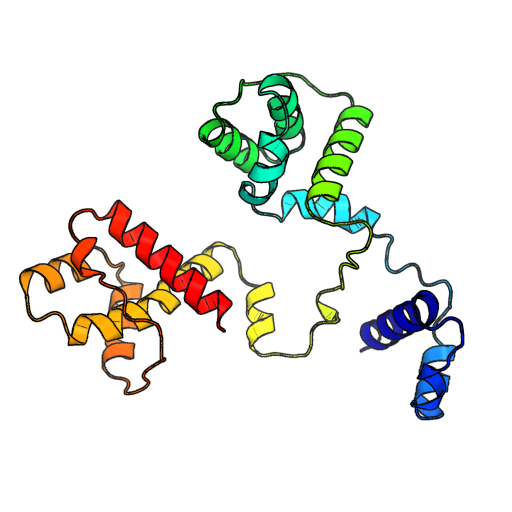 C 1
ATOM 784 O O . ASP A 1 93 ? 0.221 21.902 -9.862 1.00 86.12 93 ASP A O 1
ATOM 788 N N . LEU A 1 94 ? -0.729 19.900 -10.329 1.00 85.44 94 LEU A N 1
ATOM 789 C CA . LEU A 1 94 ? -0.295 19.791 -11.723 1.00 85.44 94 LEU A CA 1
ATOM 790 C C . LEU A 1 94 ? -1.379 20.284 -12.686 1.00 85.44 94 LEU A C 1
ATOM 792 O O . LEU A 1 94 ? -2.580 20.129 -12.442 1.00 85.44 94 LEU A O 1
ATOM 796 N N . GLU A 1 95 ? -0.940 20.837 -13.812 1.00 81.31 95 GLU A N 1
ATOM 797 C CA . GLU A 1 95 ? -1.827 21.317 -14.869 1.00 81.31 95 GLU A CA 1
ATOM 798 C C . GLU A 1 95 ? -2.516 20.145 -15.577 1.00 81.31 95 GLU A C 1
ATOM 800 O O . GLU A 1 95 ? -1.967 19.043 -15.695 1.00 81.31 95 GLU A O 1
ATOM 805 N N . ASP A 1 96 ? -3.747 20.365 -16.052 1.00 72.31 96 ASP A N 1
ATOM 806 C CA . ASP A 1 96 ? -4.379 19.364 -16.903 1.00 72.31 96 ASP A CA 1
ATOM 807 C C . ASP A 1 96 ? -3.849 19.490 -18.320 1.00 72.31 96 ASP A C 1
ATOM 809 O O . ASP A 1 96 ? -4.070 20.489 -18.999 1.00 72.31 96 ASP A O 1
ATOM 813 N N . VAL A 1 97 ? -3.149 18.456 -18.764 1.00 74.56 97 VAL A N 1
ATOM 814 C CA . VAL A 1 97 ? -2.637 18.398 -20.124 1.00 74.56 97 VAL A CA 1
ATOM 815 C C . VAL A 1 97 ? -3.585 17.533 -20.944 1.00 74.56 97 VAL A C 1
ATOM 817 O O . VAL A 1 97 ? -3.609 16.311 -20.805 1.00 74.56 97 VAL A O 1
ATOM 820 N N . GLU A 1 98 ? -4.377 18.143 -21.817 1.00 66.12 98 GLU A N 1
ATOM 821 C CA . GLU A 1 98 ? -5.183 17.434 -22.819 1.00 66.12 98 GLU A CA 1
ATOM 822 C C . GLU A 1 98 ? -4.372 17.214 -24.101 1.00 66.12 98 GLU A C 1
ATOM 824 O O . GLU A 1 98 ? -4.767 17.611 -25.188 1.00 66.12 98 GLU A O 1
ATOM 829 N N . ASN A 1 99 ? -3.201 16.582 -23.987 1.00 67.31 99 ASN A N 1
ATOM 830 C CA . ASN A 1 99 ? -2.408 16.225 -25.161 1.00 67.31 99 ASN A CA 1
ATOM 831 C C . ASN A 1 99 ? -2.460 14.724 -25.405 1.00 67.31 99 ASN A C 1
ATOM 833 O O . ASN A 1 99 ? -2.186 13.913 -24.517 1.00 67.31 99 ASN A O 1
ATOM 837 N N . ASN A 1 100 ? -2.766 14.348 -26.644 1.00 70.94 100 ASN A N 1
ATOM 838 C CA . ASN A 1 100 ? -2.602 12.976 -27.086 1.00 70.94 100 ASN A CA 1
ATOM 839 C C . ASN A 1 100 ? -1.121 12.764 -27.425 1.00 70.94 100 ASN A C 1
ATOM 841 O O . ASN A 1 100 ? -0.619 13.274 -28.426 1.00 70.94 100 ASN A O 1
ATOM 845 N N . LEU A 1 101 ? -0.396 12.074 -26.544 1.00 79.38 101 LEU A N 1
ATOM 846 C CA . LEU A 1 101 ? 1.012 11.766 -26.775 1.00 79.38 101 LEU A CA 1
ATOM 847 C C . LEU A 1 101 ? 1.158 10.785 -27.935 1.00 79.38 101 LEU A C 1
ATOM 849 O O . LEU A 1 101 ? 0.425 9.799 -28.029 1.00 79.38 101 LEU A O 1
ATOM 853 N N . GLN A 1 102 ? 2.179 11.013 -28.760 1.00 85.69 102 GLN A N 1
ATOM 854 C CA . GLN A 1 102 ? 2.610 10.027 -29.742 1.00 85.69 102 GLN A CA 1
ATOM 855 C C . GLN A 1 102 ? 3.000 8.711 -29.037 1.00 85.69 102 GLN A C 1
ATOM 857 O O . GLN A 1 102 ? 3.560 8.757 -27.933 1.00 85.69 102 GLN A O 1
ATOM 862 N N . PRO A 1 103 ? 2.750 7.537 -29.651 1.00 83.56 103 PRO A N 1
ATOM 863 C CA . PRO A 1 103 ? 3.001 6.239 -29.018 1.00 83.56 103 PRO A CA 1
ATOM 864 C C . PRO A 1 103 ? 4.436 6.076 -28.500 1.00 83.56 103 PRO A C 1
ATOM 866 O O . PRO A 1 103 ? 4.632 5.692 -27.350 1.00 83.56 103 PRO A O 1
ATOM 869 N N . TYR A 1 104 ? 5.435 6.480 -29.292 1.00 84.31 104 TYR A N 1
ATOM 870 C CA . TYR A 1 104 ? 6.848 6.380 -28.908 1.00 84.31 104 TYR A CA 1
ATOM 871 C C . TYR A 1 104 ? 7.187 7.233 -27.675 1.00 84.31 104 TYR A C 1
ATOM 873 O O . TYR A 1 104 ? 7.958 6.811 -26.813 1.00 84.31 104 TYR A O 1
ATOM 881 N N . THR A 1 105 ? 6.585 8.421 -27.553 1.00 84.75 105 THR A N 1
ATOM 882 C CA . THR A 1 105 ? 6.776 9.303 -26.396 1.00 84.75 105 THR A CA 1
ATOM 883 C C . THR A 1 105 ? 6.163 8.679 -25.151 1.00 84.75 105 THR A C 1
ATOM 885 O O . THR A 1 105 ? 6.756 8.722 -24.074 1.00 84.75 105 THR A O 1
ATOM 888 N N . LYS A 1 106 ? 4.994 8.048 -25.293 1.00 84.75 106 LYS A N 1
ATOM 889 C CA . LYS A 1 106 ? 4.337 7.328 -24.201 1.00 84.75 106 LYS A CA 1
ATOM 890 C C . LYS A 1 106 ? 5.191 6.159 -23.714 1.00 84.75 106 LYS A C 1
ATOM 892 O O . LYS A 1 106 ? 5.329 5.976 -22.507 1.00 84.75 106 LYS A O 1
ATOM 897 N N . ASP A 1 107 ? 5.797 5.410 -24.627 1.00 83.94 107 ASP A N 1
ATOM 898 C CA . ASP A 1 107 ? 6.670 4.287 -24.284 1.00 83.94 107 ASP A CA 1
ATOM 899 C C . ASP A 1 107 ? 7.958 4.755 -23.601 1.00 83.94 107 ASP A C 1
ATOM 901 O O . ASP A 1 107 ? 8.350 4.190 -22.580 1.00 83.94 107 ASP A O 1
ATOM 905 N N . PHE A 1 108 ? 8.557 5.848 -24.078 1.00 86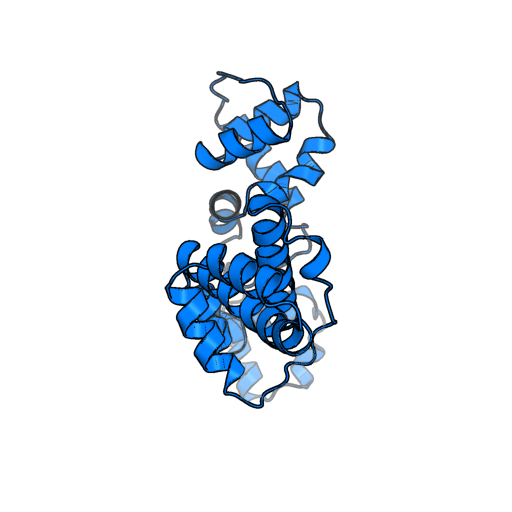.44 108 PHE A N 1
ATOM 906 C CA . PHE A 1 108 ? 9.717 6.466 -23.435 1.00 86.44 108 PHE A CA 1
ATOM 907 C C . PHE A 1 108 ? 9.413 6.927 -22.001 1.00 86.44 108 PHE A C 1
ATOM 909 O O . PHE A 1 108 ? 10.166 6.635 -21.068 1.00 86.44 108 PHE A O 1
ATOM 916 N N . LEU A 1 109 ? 8.287 7.617 -21.794 1.00 87.25 109 LEU A N 1
ATOM 917 C CA . LEU A 1 109 ? 7.874 8.083 -20.469 1.00 87.25 109 LEU A CA 1
ATOM 918 C C . LEU A 1 109 ? 7.539 6.914 -19.537 1.00 87.25 109 LEU A C 1
ATOM 920 O O . LEU A 1 109 ? 7.941 6.926 -18.373 1.00 87.25 109 LEU A O 1
ATOM 924 N N . LYS A 1 110 ? 6.871 5.868 -20.040 1.00 86.31 110 LYS A N 1
ATOM 925 C CA . LYS A 1 110 ? 6.658 4.622 -19.290 1.00 86.31 110 LYS A CA 1
ATOM 926 C C . LYS A 1 110 ? 7.975 3.959 -18.913 1.00 86.31 110 LYS A C 1
ATOM 928 O O . LYS A 1 110 ? 8.117 3.485 -17.787 1.00 86.31 110 LYS A O 1
ATOM 933 N N . GLU A 1 111 ? 8.957 3.934 -19.809 1.00 84.56 111 GLU A N 1
ATOM 934 C CA . GLU A 1 111 ? 10.266 3.375 -19.495 1.00 84.56 111 GLU A CA 1
ATOM 935 C C . GLU A 1 111 ? 10.940 4.164 -18.368 1.00 84.56 111 GLU A C 1
ATOM 937 O O . GLU A 1 111 ? 11.425 3.563 -17.411 1.00 84.56 111 GLU A O 1
ATOM 942 N N . LYS A 1 112 ? 10.892 5.499 -18.417 1.00 85.44 112 LYS A N 1
ATOM 943 C CA . LYS A 1 112 ? 11.400 6.366 -17.345 1.00 85.44 112 LYS A CA 1
ATOM 944 C C . LYS A 1 112 ? 10.687 6.140 -16.010 1.00 85.44 112 LYS A C 1
ATOM 946 O O . LYS A 1 112 ? 11.363 6.005 -14.992 1.00 85.44 112 LYS A O 1
ATOM 951 N N . LEU A 1 113 ? 9.357 6.027 -16.011 1.00 85.44 113 LEU A N 1
ATOM 952 C CA . LEU A 1 113 ? 8.573 5.655 -14.823 1.00 85.44 113 LEU A CA 1
ATOM 953 C C . LEU A 1 113 ? 8.968 4.276 -14.289 1.00 85.44 113 LEU A C 1
ATOM 955 O O . LEU A 1 113 ? 9.014 4.057 -13.087 1.00 85.44 113 LEU A O 1
ATOM 959 N N . THR A 1 114 ? 9.271 3.332 -15.173 1.00 82.44 114 THR A N 1
ATOM 960 C CA . THR A 1 114 ? 9.681 1.988 -14.758 1.00 82.44 114 THR A CA 1
ATOM 961 C C . THR A 1 114 ? 11.084 1.996 -14.153 1.00 82.44 114 THR A C 1
ATOM 963 O O . THR A 1 114 ? 11.328 1.335 -13.149 1.00 82.44 114 THR A O 1
ATOM 966 N N . GLN A 1 115 ? 12.005 2.762 -14.743 1.00 82.50 115 GLN A N 1
ATOM 967 C CA . GLN A 1 115 ? 13.386 2.898 -14.273 1.00 82.50 115 GLN A CA 1
ATOM 968 C C . GLN A 1 115 ? 13.488 3.590 -12.907 1.00 82.50 115 GLN A C 1
ATOM 970 O O . GLN A 1 115 ? 14.447 3.340 -12.182 1.00 82.50 115 GLN A O 1
ATOM 975 N N . SER A 1 116 ? 12.527 4.446 -12.541 1.00 81.62 116 SER A N 1
ATOM 976 C CA . SER A 1 116 ? 12.499 5.052 -11.204 1.00 81.62 116 SER A CA 1
ATOM 977 C C . SER A 1 116 ? 12.050 4.074 -10.118 1.00 81.62 116 SER A C 1
ATOM 979 O O . SER A 1 116 ? 12.456 4.210 -8.966 1.00 81.62 116 SER A O 1
ATOM 981 N N . LEU A 1 117 ? 11.248 3.072 -10.484 1.00 78.62 117 LEU A N 1
ATOM 982 C CA . LEU A 1 117 ? 10.749 2.049 -9.569 1.00 78.62 117 LEU A CA 1
ATOM 983 C C . LEU A 1 117 ? 11.712 0.869 -9.416 1.00 78.62 117 LEU A C 1
ATOM 985 O O . LEU A 1 117 ? 11.801 0.287 -8.340 1.00 78.62 117 LEU A O 1
ATOM 989 N N . ILE A 1 118 ? 12.376 0.481 -10.505 1.00 76.81 118 ILE A N 1
ATOM 990 C CA . ILE A 1 118 ? 13.201 -0.725 -10.593 1.00 76.81 118 ILE A CA 1
ATOM 991 C C . ILE A 1 118 ? 14.561 -0.309 -11.132 1.00 76.81 118 ILE A C 1
ATOM 993 O O . ILE A 1 118 ? 14.688 0.090 -12.296 1.00 76.81 118 ILE A O 1
ATOM 997 N N . LYS A 1 119 ? 15.599 -0.427 -10.305 1.00 71.12 119 LYS A N 1
ATOM 998 C CA . LYS A 1 119 ? 16.970 -0.200 -10.761 1.00 71.12 119 LYS A CA 1
ATOM 999 C C . LYS A 1 119 ? 17.352 -1.302 -11.744 1.00 71.12 119 LYS A C 1
ATOM 1001 O O . LYS A 1 119 ? 16.866 -2.425 -11.662 1.00 71.12 119 LYS A O 1
ATOM 1006 N N . LYS A 1 120 ? 18.276 -1.021 -12.667 1.00 61.72 120 LYS A N 1
ATOM 1007 C CA . LYS A 1 120 ? 18.761 -2.025 -13.643 1.00 61.72 120 LYS A CA 1
ATOM 1008 C C . LYS A 1 120 ? 19.333 -3.290 -12.980 1.00 61.72 120 LYS A C 1
ATOM 1010 O O . LYS A 1 120 ? 19.404 -4.342 -13.612 1.00 61.72 120 LYS A O 1
ATOM 1015 N N . GLU A 1 121 ? 19.740 -3.174 -11.724 1.00 58.44 121 GLU A N 1
ATOM 1016 C CA . GLU A 1 121 ? 20.284 -4.253 -10.902 1.00 58.44 121 GLU A CA 1
ATOM 1017 C C . GLU A 1 121 ? 19.192 -5.091 -10.217 1.00 58.44 121 GLU A C 1
ATOM 1019 O O . GLU A 1 121 ? 19.419 -6.269 -9.921 1.00 58.44 121 GLU A O 1
ATOM 1024 N N . ASP A 1 122 ? 17.995 -4.527 -10.035 1.00 60.09 122 ASP A N 1
ATOM 1025 C CA . ASP A 1 122 ? 16.889 -5.172 -9.341 1.00 60.09 122 ASP A CA 1
A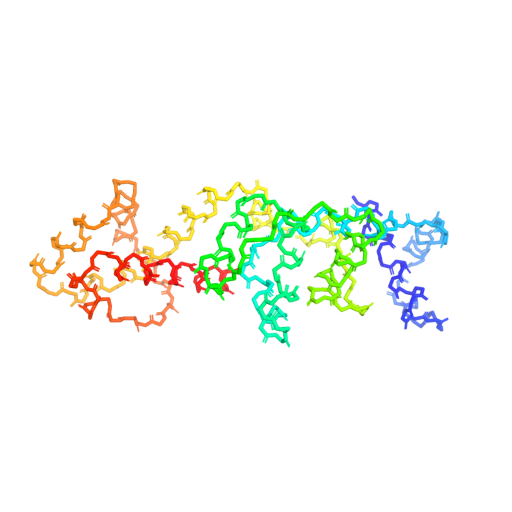TOM 1026 C C . ASP A 1 122 ? 16.331 -6.303 -10.203 1.00 60.09 122 ASP A C 1
ATOM 1028 O O . ASP A 1 122 ? 15.730 -6.125 -11.267 1.00 60.09 122 ASP A O 1
ATOM 1032 N N . THR A 1 123 ? 16.546 -7.527 -9.733 1.00 57.97 123 THR A N 1
ATOM 1033 C CA . THR A 1 123 ? 16.007 -8.712 -10.387 1.00 57.97 123 THR A CA 1
ATOM 1034 C C . THR A 1 123 ? 14.635 -8.984 -9.792 1.00 57.97 123 THR A C 1
ATOM 1036 O O . THR A 1 123 ? 14.530 -9.587 -8.728 1.00 57.97 123 THR A O 1
ATOM 1039 N N . LEU A 1 124 ? 13.576 -8.535 -10.471 1.00 63.19 124 LEU A N 1
ATOM 1040 C CA . LEU A 1 124 ? 12.214 -8.903 -10.089 1.00 63.19 124 LEU A CA 1
ATOM 1041 C C . LEU A 1 124 ? 12.053 -10.422 -10.175 1.00 63.19 124 LEU A C 1
ATOM 1043 O O . LEU A 1 124 ? 12.101 -11.009 -11.260 1.00 63.19 124 LEU A O 1
ATOM 1047 N N . LEU A 1 125 ? 11.894 -11.053 -9.016 1.00 61.72 125 LEU A N 1
ATOM 1048 C CA . LEU A 1 125 ? 11.650 -12.481 -8.915 1.00 61.72 125 LEU A CA 1
ATOM 1049 C C . LEU A 1 125 ? 10.146 -12.752 -9.053 1.00 61.72 125 LEU A C 1
ATOM 1051 O O . LEU A 1 125 ? 9.345 -12.052 -8.431 1.00 61.72 125 LEU A O 1
ATOM 1055 N N . PRO A 1 126 ? 9.739 -13.768 -9.835 1.00 64.44 126 PRO A N 1
ATOM 1056 C CA . PRO A 1 126 ? 8.355 -14.221 -9.853 1.00 64.44 126 PRO A CA 1
ATOM 1057 C C . PRO A 1 126 ? 7.876 -14.601 -8.448 1.00 64.44 126 PRO A C 1
ATOM 1059 O O . PRO A 1 126 ? 8.644 -15.163 -7.665 1.00 64.44 126 PRO A O 1
ATOM 1062 N N . ILE A 1 127 ? 6.592 -14.370 -8.164 1.00 63.84 127 ILE A N 1
ATOM 1063 C CA . ILE A 1 127 ? 5.948 -14.702 -6.879 1.00 63.84 127 ILE A CA 1
ATOM 1064 C C . ILE A 1 127 ? 6.176 -16.177 -6.500 1.00 63.84 127 ILE A C 1
ATOM 1066 O O . ILE A 1 127 ? 6.429 -16.483 -5.339 1.00 63.84 127 ILE A O 1
ATOM 1070 N N . ASP A 1 128 ? 6.211 -17.078 -7.486 1.00 63.06 128 ASP A N 1
ATOM 1071 C CA . ASP A 1 128 ? 6.489 -18.514 -7.312 1.00 63.06 128 ASP A CA 1
ATOM 1072 C C . ASP A 1 128 ? 7.861 -18.837 -6.696 1.00 63.06 128 ASP A C 1
ATOM 1074 O O . ASP A 1 128 ? 8.125 -19.979 -6.312 1.00 63.06 128 ASP A O 1
ATOM 1078 N N . CYS A 1 129 ? 8.772 -17.865 -6.670 1.00 64.19 129 CYS A N 1
ATOM 1079 C CA . CYS A 1 129 ? 10.104 -18.015 -6.090 1.00 64.19 129 CYS A CA 1
ATOM 1080 C C . CYS A 1 129 ? 10.130 -17.675 -4.598 1.00 64.19 129 CYS A C 1
ATOM 1082 O O . CYS A 1 129 ? 11.136 -17.941 -3.937 1.00 64.19 129 CYS A O 1
ATOM 1084 N N . LEU A 1 130 ? 9.044 -17.112 -4.059 1.00 65.81 130 LEU A N 1
ATOM 1085 C CA . LEU A 1 130 ? 8.901 -16.877 -2.631 1.00 65.81 130 LEU A CA 1
ATOM 1086 C C . LEU A 1 130 ? 8.808 -18.213 -1.890 1.00 65.81 130 LEU A C 1
ATOM 1088 O O . LEU A 1 130 ? 8.199 -19.180 -2.354 1.00 65.81 130 LEU A O 1
ATOM 1092 N N . LYS A 1 131 ? 9.420 -18.273 -0.705 1.00 71.81 131 LYS A N 1
ATOM 1093 C CA . LYS A 1 131 ? 9.289 -19.430 0.184 1.00 71.81 131 LYS A CA 1
ATOM 1094 C C . LYS A 1 131 ? 7.807 -19.634 0.500 1.00 71.81 131 LYS A C 1
ATOM 1096 O O . LYS A 1 131 ? 7.103 -18.662 0.758 1.00 71.81 131 LYS A O 1
ATOM 1101 N N . ALA A 1 132 ? 7.341 -20.883 0.505 1.00 71.44 132 ALA A N 1
ATOM 1102 C CA . ALA A 1 132 ? 5.987 -21.197 0.945 1.00 71.44 132 ALA A CA 1
ATOM 1103 C C . ALA A 1 132 ? 5.796 -20.693 2.386 1.00 71.44 132 ALA A C 1
ATOM 1105 O O . ALA A 1 132 ? 6.444 -21.175 3.316 1.00 71.44 132 ALA A O 1
ATOM 1106 N N . SER A 1 133 ? 4.948 -19.681 2.545 1.00 75.81 133 SER A N 1
ATOM 1107 C CA . SER A 1 133 ? 4.598 -19.061 3.818 1.00 75.81 133 SER A CA 1
ATOM 1108 C C . SER A 1 133 ? 3.090 -18.872 3.869 1.00 75.81 133 SER A C 1
ATOM 1110 O O . SER A 1 133 ? 2.470 -18.588 2.844 1.00 75.81 133 SER A O 1
ATOM 1112 N N . LYS A 1 134 ? 2.503 -18.964 5.068 1.00 75.31 134 LYS A N 1
ATOM 1113 C CA . LYS A 1 134 ? 1.089 -18.619 5.295 1.00 75.31 134 LYS A CA 1
ATOM 1114 C C . LYS A 1 134 ? 0.793 -17.162 4.907 1.00 75.31 134 LYS A C 1
ATOM 1116 O O . LYS A 1 134 ? -0.325 -16.837 4.534 1.00 75.31 134 LYS A O 1
ATOM 1121 N N . LEU A 1 135 ? 1.812 -16.297 4.929 1.00 73.88 135 LEU A N 1
ATOM 1122 C CA . LEU A 1 135 ? 1.707 -14.896 4.514 1.00 73.88 135 LEU A CA 1
ATOM 1123 C C . LEU A 1 135 ? 1.611 -14.714 2.993 1.00 73.88 135 LEU A C 1
ATOM 1125 O O . LEU A 1 135 ? 1.196 -13.651 2.541 1.00 73.88 135 LEU A O 1
ATOM 1129 N N . ASN A 1 136 ? 1.923 -15.736 2.187 1.00 74.62 136 ASN A N 1
ATOM 1130 C CA . ASN A 1 136 ? 1.804 -15.635 0.728 1.00 74.62 136 ASN A CA 1
ATOM 1131 C C . ASN A 1 136 ? 0.346 -15.452 0.282 1.00 74.62 136 ASN A C 1
ATOM 1133 O O . ASN A 1 136 ? 0.103 -14.917 -0.796 1.00 74.62 136 ASN A O 1
ATOM 1137 N N . GLU A 1 137 ? -0.627 -15.822 1.122 1.00 78.88 137 GLU A N 1
ATOM 1138 C CA . GLU A 1 137 ? -2.048 -15.551 0.882 1.00 78.88 137 GLU A CA 1
ATOM 1139 C C . GLU A 1 137 ? -2.331 -14.046 0.752 1.00 78.88 137 GLU A C 1
ATOM 1141 O O . GLU A 1 137 ? -3.207 -13.656 -0.023 1.00 78.88 137 GLU A O 1
ATOM 1146 N N . ILE A 1 138 ? -1.543 -13.189 1.419 1.00 77.75 138 ILE A N 1
ATOM 1147 C CA . ILE A 1 138 ? -1.671 -11.724 1.357 1.00 77.75 138 ILE A CA 1
ATOM 1148 C C . ILE A 1 138 ? -1.466 -11.213 -0.073 1.00 77.75 138 ILE A C 1
ATOM 1150 O O . ILE A 1 138 ? -2.153 -10.282 -0.491 1.00 77.75 138 ILE A O 1
ATOM 1154 N N . LEU A 1 139 ? -0.594 -11.859 -0.853 1.00 73.12 139 LEU A N 1
ATOM 1155 C CA . LEU A 1 139 ? -0.292 -11.473 -2.237 1.00 73.12 139 LEU A CA 1
ATOM 1156 C C . LEU A 1 139 ? -1.493 -11.645 -3.177 1.00 73.12 139 LEU A C 1
ATOM 1158 O O . LEU A 1 139 ? -1.547 -11.015 -4.228 1.00 73.12 139 LEU A O 1
ATOM 1162 N N . SER A 1 140 ? -2.464 -12.477 -2.792 1.00 76.88 140 SER A N 1
ATOM 1163 C CA . SER A 1 140 ? -3.696 -12.719 -3.551 1.00 76.88 140 SER A CA 1
ATOM 1164 C C . SER A 1 140 ? -4.874 -11.840 -3.111 1.00 76.88 140 SER A C 1
ATOM 1166 O O . SER A 1 140 ? -5.953 -11.882 -3.710 1.00 76.88 140 SER A O 1
ATOM 1168 N N . LEU A 1 141 ? -4.709 -11.047 -2.047 1.00 79.06 141 LEU A N 1
ATOM 1169 C CA . LEU A 1 141 ? -5.795 -10.246 -1.495 1.00 79.06 141 LEU A CA 1
ATOM 1170 C C . LEU A 1 141 ? -6.090 -9.023 -2.365 1.00 79.06 141 LEU A C 1
ATOM 1172 O O . LEU A 1 141 ? -5.204 -8.313 -2.831 1.00 79.06 141 LEU A O 1
ATOM 1176 N N . SER A 1 142 ? -7.378 -8.713 -2.512 1.00 79.56 142 SER A N 1
ATOM 1177 C CA . SER A 1 142 ? -7.790 -7.456 -3.130 1.00 79.56 142 SER A CA 1
ATOM 1178 C C . SER A 1 142 ? -7.441 -6.266 -2.235 1.00 79.56 142 SER A C 1
ATOM 1180 O O . SER A 1 142 ? -7.423 -6.375 -1.006 1.00 79.56 142 SER A O 1
ATOM 1182 N N . LYS A 1 143 ? -7.269 -5.083 -2.838 1.00 78.06 143 LYS A N 1
ATOM 1183 C CA . LYS A 1 143 ? -7.004 -3.824 -2.118 1.00 78.06 143 LYS A CA 1
ATOM 1184 C C . LYS A 1 143 ? -7.959 -3.594 -0.940 1.00 78.06 143 LYS A C 1
ATOM 1186 O O . LYS A 1 143 ? -7.532 -3.172 0.127 1.00 78.06 143 LYS A O 1
ATOM 1191 N N . ILE A 1 144 ? -9.245 -3.913 -1.106 1.00 80.75 144 ILE A N 1
ATOM 1192 C CA . ILE A 1 144 ? -10.260 -3.763 -0.051 1.00 80.75 144 ILE A CA 1
ATOM 1193 C C . ILE A 1 144 ? -9.951 -4.678 1.140 1.00 80.75 144 ILE A C 1
ATOM 1195 O O . ILE A 1 144 ? -10.056 -4.253 2.289 1.00 80.75 144 ILE A O 1
ATOM 1199 N N . LYS A 1 145 ? -9.560 -5.930 0.877 1.00 81.94 145 LYS A N 1
ATOM 1200 C CA . LYS A 1 145 ? -9.195 -6.892 1.922 1.00 81.94 145 LYS A CA 1
ATOM 1201 C C . LYS A 1 145 ? -7.889 -6.500 2.612 1.00 81.94 145 LYS A C 1
ATOM 1203 O O . LYS A 1 145 ? -7.825 -6.601 3.829 1.00 81.94 145 LYS A O 1
ATOM 1208 N N . ILE A 1 146 ? -6.907 -5.988 1.868 1.00 82.19 146 ILE A N 1
ATOM 1209 C CA . ILE A 1 146 ? -5.646 -5.479 2.431 1.00 82.19 146 ILE A CA 1
ATOM 1210 C C . ILE A 1 146 ? -5.913 -4.291 3.361 1.00 82.19 146 ILE A C 1
ATOM 1212 O O . ILE A 1 146 ? -5.431 -4.281 4.486 1.00 82.19 146 ILE A O 1
ATOM 1216 N N . ILE A 1 147 ? -6.743 -3.328 2.946 1.00 82.06 147 ILE A N 1
ATOM 1217 C CA . ILE A 1 147 ? -7.119 -2.194 3.807 1.00 82.06 147 ILE A CA 1
ATOM 1218 C C . ILE A 1 147 ? -7.832 -2.686 5.071 1.00 82.06 147 ILE A C 1
ATOM 1220 O O . ILE A 1 147 ? -7.509 -2.229 6.161 1.00 82.06 147 ILE A O 1
ATOM 1224 N N . LYS A 1 148 ? -8.756 -3.651 4.957 1.00 84.44 148 LYS A N 1
ATOM 1225 C CA . LYS A 1 148 ? -9.408 -4.249 6.135 1.00 84.44 148 LYS A CA 1
ATOM 1226 C C . LYS A 1 148 ? -8.413 -4.962 7.054 1.00 84.44 148 LYS A C 1
ATOM 1228 O O . LYS A 1 148 ? -8.546 -4.862 8.267 1.00 84.44 148 LYS A O 1
ATOM 1233 N N . LEU A 1 149 ? -7.431 -5.668 6.493 1.00 84.44 149 LEU A N 1
ATOM 1234 C CA . LEU A 1 149 ? -6.372 -6.322 7.259 1.00 84.44 149 LEU A CA 1
ATOM 1235 C C . LEU A 1 149 ? -5.539 -5.290 8.025 1.00 84.44 149 LEU A C 1
ATOM 1237 O O . LEU A 1 149 ? -5.347 -5.450 9.223 1.00 84.44 149 LEU A O 1
ATOM 1241 N N . ILE A 1 150 ? -5.121 -4.209 7.361 1.00 84.12 150 ILE A N 1
ATOM 1242 C CA . ILE A 1 150 ? -4.413 -3.077 7.978 1.00 84.12 150 ILE A CA 1
ATOM 1243 C C . ILE A 1 150 ? -5.252 -2.483 9.118 1.00 84.12 150 ILE A C 1
ATOM 1245 O O . ILE A 1 150 ? -4.761 -2.342 10.237 1.00 84.12 150 ILE A O 1
ATOM 1249 N N . ASP A 1 151 ? -6.532 -2.197 8.867 1.00 83.62 151 ASP A N 1
ATOM 1250 C CA . ASP A 1 151 ? -7.445 -1.652 9.876 1.00 83.62 151 ASP A CA 1
ATOM 1251 C C . ASP A 1 151 ? -7.578 -2.600 11.089 1.00 83.62 151 ASP A C 1
ATOM 1253 O O . ASP A 1 151 ? -7.638 -2.135 12.227 1.00 83.62 151 ASP A O 1
ATOM 1257 N N . PHE A 1 152 ? -7.589 -3.922 10.879 1.00 84.56 152 PHE A N 1
ATOM 1258 C CA . PHE A 1 152 ? -7.629 -4.910 11.963 1.00 84.56 152 PHE A CA 1
ATOM 1259 C C . PHE A 1 152 ? -6.301 -5.063 12.704 1.00 84.56 152 PHE A C 1
ATOM 1261 O O . PHE A 1 152 ? -6.322 -5.204 13.924 1.00 84.56 152 PHE A O 1
ATOM 1268 N N . LEU A 1 153 ? -5.158 -4.989 12.021 1.00 82.12 153 LEU A N 1
ATOM 1269 C CA . LEU A 1 153 ? -3.845 -5.000 12.671 1.00 82.12 153 LEU A CA 1
ATOM 1270 C C . LEU A 1 153 ? -3.717 -3.828 13.651 1.00 82.12 153 LEU A C 1
ATOM 1272 O O . LEU A 1 153 ? -3.333 -4.030 14.800 1.00 82.12 153 LEU A O 1
ATOM 1276 N N . ALA A 1 154 ? -4.185 -2.641 13.255 1.00 83.00 154 ALA A N 1
ATOM 1277 C CA . ALA A 1 154 ? -4.225 -1.468 14.126 1.00 83.00 154 ALA A CA 1
ATOM 1278 C C . ALA A 1 154 ? -5.076 -1.667 15.397 1.00 83.00 154 ALA A C 1
ATOM 1280 O O . ALA A 1 154 ? -4.869 -0.984 16.400 1.00 83.00 154 ALA A O 1
ATOM 1281 N N . MET A 1 155 ? -6.046 -2.595 15.393 1.00 85.06 155 MET A N 1
ATOM 1282 C CA . MET A 1 155 ? -6.877 -2.860 16.573 1.00 85.06 155 MET A CA 1
ATOM 1283 C C . MET A 1 155 ? -6.095 -3.518 17.713 1.00 85.06 155 MET A C 1
ATOM 1285 O O . MET A 1 155 ? -6.517 -3.391 18.861 1.00 85.06 155 MET A O 1
ATOM 1289 N N . TYR A 1 156 ? -4.970 -4.187 17.441 1.00 81.06 156 TYR A N 1
ATOM 1290 C CA . TYR A 1 156 ? -4.110 -4.735 18.495 1.00 81.06 156 TYR A CA 1
ATOM 1291 C C . TYR A 1 156 ? -3.462 -3.621 19.325 1.00 81.06 156 TYR A C 1
ATOM 1293 O O . TYR A 1 156 ? -3.491 -3.676 20.557 1.00 81.06 156 TYR A O 1
ATOM 1301 N N . ASP A 1 157 ? -2.973 -2.571 18.662 1.00 77.75 157 ASP A N 1
ATOM 1302 C CA . ASP A 1 157 ? -2.417 -1.386 19.326 1.00 77.75 157 ASP A CA 1
ATOM 1303 C C . ASP A 1 157 ? -3.490 -0.658 20.138 1.00 77.75 157 ASP A C 1
ATOM 1305 O O . ASP A 1 157 ? -3.308 -0.352 21.319 1.00 77.75 157 ASP A O 1
ATOM 1309 N N . VAL A 1 158 ? -4.670 -0.477 19.535 1.00 80.00 158 VAL A N 1
ATOM 1310 C CA . VAL A 1 158 ? -5.827 0.137 20.197 1.00 80.00 158 VAL A CA 1
ATOM 1311 C C . VAL A 1 158 ? -6.251 -0.672 21.421 1.00 80.00 158 VAL A C 1
ATOM 1313 O O . VAL A 1 158 ? -6.510 -0.092 22.471 1.00 80.00 158 VAL A O 1
ATOM 1316 N N . ALA A 1 159 ? -6.308 -2.003 21.331 1.00 79.75 159 ALA A N 1
ATOM 1317 C CA . ALA A 1 159 ? -6.675 -2.866 22.453 1.00 79.75 159 ALA A CA 1
ATOM 1318 C C . ALA A 1 159 ? -5.695 -2.740 23.629 1.00 79.75 159 ALA A C 1
ATOM 1320 O O . ALA A 1 159 ? -6.121 -2.779 24.786 1.00 79.75 159 ALA A O 1
ATOM 1321 N N . LYS A 1 160 ? -4.395 -2.573 23.347 1.00 77.12 160 LYS A N 1
ATOM 1322 C CA . LYS A 1 160 ? -3.361 -2.341 24.366 1.00 77.12 160 LYS A CA 1
ATOM 1323 C C . LYS A 1 160 ? -3.573 -0.994 25.051 1.00 77.12 160 LYS A C 1
ATOM 1325 O O . LYS A 1 160 ? -3.577 -0.938 26.277 1.00 77.12 160 LYS A O 1
ATOM 1330 N N . GLU A 1 161 ? -3.812 0.064 24.281 1.00 76.69 161 GLU A N 1
ATOM 1331 C CA . GLU A 1 161 ? -4.016 1.412 24.818 1.00 76.69 161 GLU A CA 1
ATOM 1332 C C . GLU A 1 161 ? -5.329 1.580 25.578 1.00 76.69 161 GLU A C 1
ATOM 1334 O O . GLU A 1 161 ? -5.347 2.232 26.619 1.00 76.69 161 GLU A O 1
ATOM 1339 N N . LEU A 1 162 ? -6.413 0.940 25.134 1.00 78.94 162 LEU A N 1
ATOM 1340 C CA . LEU A 1 162 ? -7.713 1.013 25.806 1.00 78.94 162 LEU A CA 1
ATOM 1341 C C . LEU A 1 162 ? -7.665 0.558 27.270 1.00 78.94 162 LEU A C 1
ATOM 1343 O O . LEU A 1 162 ? -8.456 1.054 28.066 1.00 78.94 162 LEU A O 1
ATOM 1347 N N . LYS A 1 163 ? -6.740 -0.340 27.639 1.00 76.69 163 LYS A N 1
ATOM 1348 C CA . LYS A 1 163 ? -6.543 -0.774 29.035 1.00 76.69 163 LYS A CA 1
ATOM 1349 C C . LYS A 1 163 ? -6.022 0.347 29.942 1.00 76.69 163 LYS A C 1
ATOM 1351 O O . LYS A 1 163 ? -6.213 0.272 31.150 1.00 76.69 163 LYS A O 1
ATOM 1356 N N . PHE A 1 164 ? -5.378 1.367 29.375 1.00 74.44 164 PHE A N 1
ATOM 1357 C CA . PHE A 1 164 ? -4.812 2.502 30.110 1.00 74.44 164 PHE A CA 1
ATOM 1358 C C . PHE A 1 164 ? -5.727 3.736 30.110 1.00 74.44 164 PHE A C 1
ATOM 1360 O O . PHE A 1 164 ? -5.544 4.629 30.935 1.00 74.44 164 PHE A O 1
ATOM 1367 N N . ILE A 1 165 ? -6.729 3.793 29.225 1.00 76.62 165 ILE A N 1
ATOM 1368 C CA . ILE A 1 165 ? -7.669 4.918 29.150 1.00 76.62 165 ILE A CA 1
ATOM 1369 C C . ILE A 1 165 ? -8.743 4.761 30.233 1.00 76.62 165 ILE A C 1
ATOM 1371 O O . ILE A 1 165 ? -9.683 3.981 30.093 1.00 76.62 165 ILE A O 1
ATOM 1375 N N . VAL A 1 166 ? -8.639 5.559 31.296 1.00 71.00 166 VAL A N 1
ATOM 1376 C CA . VAL A 1 166 ? -9.599 5.559 32.419 1.00 71.00 166 VAL A CA 1
ATOM 1377 C C . VAL A 1 166 ? -10.862 6.388 32.107 1.00 71.00 166 VAL A C 1
ATOM 1379 O O . VAL A 1 166 ? -11.934 6.156 32.668 1.00 71.00 166 VAL A O 1
ATOM 1382 N N . ASP A 1 167 ? -10.779 7.342 31.173 1.00 79.94 167 ASP A N 1
ATOM 1383 C CA . ASP A 1 167 ? -11.877 8.264 30.858 1.00 79.94 167 ASP A CA 1
ATOM 1384 C C . ASP A 1 167 ? -12.958 7.630 29.956 1.00 79.94 167 ASP A C 1
ATOM 1386 O O . ASP A 1 167 ? -12.785 7.430 28.747 1.00 79.94 167 ASP A O 1
ATOM 1390 N N . LYS A 1 168 ? -14.143 7.403 30.537 1.00 79.75 168 LYS A N 1
ATOM 1391 C CA . LYS A 1 168 ? -15.329 6.867 29.847 1.00 79.75 168 LYS A CA 1
ATOM 1392 C C . LYS A 1 168 ? -15.792 7.729 28.664 1.00 79.75 168 LYS A C 1
ATOM 1394 O O . LYS A 1 168 ? -16.350 7.179 27.710 1.00 79.75 168 LYS A O 1
ATOM 1399 N N . LYS A 1 169 ? -15.582 9.053 28.683 1.00 81.31 169 LYS A N 1
ATOM 1400 C CA . LYS A 1 169 ? -15.942 9.947 27.565 1.00 81.31 169 LYS A CA 1
ATOM 1401 C C . LYS A 1 169 ? -15.029 9.701 26.364 1.00 81.31 169 LYS A C 1
ATOM 1403 O O . LYS A 1 169 ? -15.528 9.549 25.247 1.00 81.31 169 LYS A O 1
ATOM 1408 N N . LYS A 1 170 ? -13.716 9.576 26.593 1.00 78.50 170 LYS A N 1
ATOM 1409 C CA . LYS A 1 170 ? -12.729 9.226 25.555 1.00 78.50 170 LYS A CA 1
ATOM 1410 C C . LYS A 1 170 ? -13.001 7.842 24.971 1.00 78.50 170 LYS A C 1
ATOM 1412 O O . LYS A 1 170 ? -13.039 7.703 23.751 1.00 78.50 170 LYS A O 1
ATOM 1417 N N . LEU A 1 171 ? -13.294 6.851 25.817 1.00 79.62 171 LEU A N 1
ATOM 1418 C CA . LEU A 1 171 ? -13.656 5.500 25.377 1.00 79.62 171 LEU A CA 1
ATOM 1419 C C . LEU A 1 171 ? -14.875 5.514 24.446 1.00 79.62 171 LEU A C 1
ATOM 1421 O O . LEU A 1 171 ? -14.798 5.010 23.326 1.00 79.62 171 LEU A O 1
ATOM 1425 N N . LYS A 1 172 ? -15.984 6.150 24.853 1.00 82.56 172 LYS A N 1
ATOM 1426 C CA . LYS A 1 172 ? -17.185 6.271 24.005 1.00 82.56 172 LYS A CA 1
ATOM 1427 C C . LYS A 1 172 ? -16.878 6.929 22.657 1.00 82.56 172 LYS A C 1
ATOM 1429 O O . LYS A 1 172 ? -17.424 6.503 21.641 1.00 82.56 172 LYS A O 1
ATOM 1434 N N . LYS A 1 173 ? -15.990 7.926 22.638 1.00 82.06 173 LYS A N 1
ATOM 1435 C CA . LYS A 1 173 ? -15.577 8.631 21.419 1.00 82.06 173 LYS A CA 1
ATOM 1436 C C . LYS A 1 173 ? -14.699 7.766 20.502 1.00 82.06 173 LYS A C 1
ATOM 1438 O O . LYS A 1 173 ? -14.901 7.770 19.296 1.00 82.06 173 LYS A O 1
ATOM 1443 N N . ILE A 1 174 ? -13.803 6.944 21.052 1.00 82.19 174 ILE A N 1
ATOM 1444 C CA . ILE A 1 174 ? -13.057 5.941 20.271 1.00 82.19 174 ILE A CA 1
ATOM 1445 C C . ILE A 1 174 ? -14.029 4.947 19.630 1.00 82.19 174 ILE A C 1
ATOM 1447 O O . ILE A 1 174 ? -14.001 4.740 18.418 1.00 82.19 174 ILE A O 1
ATOM 1451 N N . TYR A 1 175 ? -14.950 4.381 20.417 1.00 82.31 175 TYR A N 1
ATOM 1452 C CA . TYR A 1 175 ? -15.953 3.455 19.893 1.00 82.31 175 TYR A CA 1
ATOM 1453 C C . TYR A 1 175 ? -16.866 4.116 18.851 1.00 82.31 175 TYR A C 1
ATOM 1455 O O . TYR A 1 175 ? -17.257 3.451 17.897 1.00 82.31 175 TYR A O 1
ATOM 1463 N N . SER A 1 176 ? -17.203 5.404 18.956 1.00 84.81 176 SER A N 1
ATOM 1464 C CA . SER A 1 176 ? -18.019 6.067 17.926 1.00 84.81 176 SER A CA 1
ATOM 1465 C C . SER A 1 176 ? -17.284 6.216 16.588 1.00 84.81 176 SER A C 1
ATOM 1467 O O . SER A 1 176 ? -17.925 6.281 15.538 1.00 84.81 176 SER A O 1
ATOM 1469 N N . TYR A 1 177 ? -15.949 6.206 16.594 1.00 84.50 177 TYR A N 1
ATOM 1470 C CA . TYR A 1 177 ? -15.137 6.307 15.385 1.00 84.50 177 TYR A CA 1
ATOM 1471 C C . TYR A 1 177 ? -14.869 4.978 14.690 1.00 84.50 177 TYR A C 1
ATOM 1473 O O . TYR A 1 177 ? -14.522 5.013 13.509 1.00 84.50 177 TYR A O 1
ATOM 1481 N N . LEU A 1 178 ? -15.073 3.841 15.360 1.00 84.06 178 LEU A N 1
ATOM 1482 C CA . LEU A 1 178 ? -14.879 2.491 14.818 1.00 84.06 178 LEU A CA 1
ATOM 1483 C C . LEU A 1 178 ? -16.109 1.970 14.048 1.00 84.06 178 LEU A C 1
ATOM 1485 O O . LEU A 1 178 ? -17.257 2.260 14.397 1.00 84.06 178 LEU A O 1
ATOM 1489 N N . LYS A 1 179 ? -15.868 1.159 13.012 1.00 86.56 179 LYS A N 1
ATOM 1490 C CA . LYS A 1 179 ? -16.897 0.431 12.248 1.00 86.56 179 LYS A CA 1
ATOM 1491 C C . LYS A 1 179 ? -17.438 -0.743 13.070 1.00 86.56 179 LYS A C 1
ATOM 1493 O O . LYS A 1 179 ? -16.813 -1.170 14.037 1.00 86.56 179 LYS A O 1
ATOM 1498 N N . SER A 1 180 ? -18.590 -1.285 12.672 1.00 83.38 180 SER A N 1
ATOM 1499 C CA . SER A 1 180 ? -19.204 -2.438 13.353 1.00 83.38 180 SER A CA 1
ATOM 1500 C C . SER A 1 180 ? -18.251 -3.641 13.435 1.00 83.38 180 SER A C 1
ATOM 1502 O O . SER A 1 180 ? -18.010 -4.169 14.520 1.00 83.38 180 SER A O 1
ATOM 1504 N N . ASP A 1 181 ? -17.613 -3.987 12.314 1.00 85.25 181 ASP A N 1
ATOM 1505 C CA . ASP A 1 181 ? -16.672 -5.112 12.226 1.00 85.25 181 ASP A CA 1
ATOM 1506 C C . ASP A 1 181 ? -15.445 -4.911 13.131 1.00 85.25 181 ASP A C 1
ATOM 1508 O O . ASP A 1 181 ? -15.034 -5.819 13.853 1.00 85.25 181 ASP A O 1
ATOM 1512 N N . GLU A 1 182 ? -14.895 -3.693 13.147 1.00 84.50 182 GLU A N 1
ATOM 1513 C CA . GLU A 1 182 ? -13.750 -3.310 13.987 1.00 84.50 182 GLU A CA 1
ATOM 1514 C C . GLU A 1 182 ? -14.100 -3.414 15.476 1.00 84.50 182 GLU A C 1
ATOM 1516 O O . GLU A 1 182 ? -13.317 -3.941 16.260 1.00 84.50 182 GLU A O 1
ATOM 1521 N N . LYS A 1 183 ? -15.306 -2.986 15.875 1.00 85.44 183 LYS A N 1
ATOM 1522 C CA . LYS A 1 183 ? -15.795 -3.125 17.257 1.00 85.44 183 LYS A CA 1
ATOM 1523 C C . LYS A 1 183 ? -15.908 -4.584 17.674 1.00 85.44 183 LYS A C 1
ATOM 1525 O O . LYS A 1 183 ? -15.527 -4.932 18.792 1.00 85.44 183 LYS A O 1
ATOM 1530 N N . ALA A 1 184 ? -16.462 -5.425 16.802 1.00 84.56 184 ALA A N 1
ATOM 1531 C CA . ALA A 1 184 ? -16.611 -6.850 17.069 1.00 84.56 184 ALA A CA 1
ATOM 1532 C C . ALA A 1 184 ? -15.242 -7.526 17.221 1.00 84.56 184 ALA A C 1
ATOM 1534 O O . ALA A 1 184 ? -15.044 -8.325 18.136 1.00 84.56 184 ALA A O 1
ATOM 1535 N N . PHE A 1 185 ? -14.283 -7.164 16.369 1.00 85.19 185 PHE A N 1
ATOM 1536 C CA . PHE A 1 185 ? -12.917 -7.670 16.431 1.00 85.19 185 PHE A CA 1
ATOM 1537 C C . PHE A 1 185 ? -12.171 -7.193 17.686 1.00 85.19 185 PHE A C 1
ATOM 1539 O O . PHE A 1 185 ? -11.576 -8.001 18.396 1.00 85.19 185 PHE A O 1
ATOM 1546 N N . LEU A 1 186 ? -12.292 -5.911 18.033 1.00 83.56 186 LEU A N 1
ATOM 1547 C CA . LEU A 1 186 ? -11.674 -5.329 19.222 1.00 83.56 186 LEU A CA 1
ATOM 1548 C C . LEU A 1 186 ? -12.162 -5.994 20.514 1.00 83.56 186 LEU A C 1
ATOM 1550 O O . LEU A 1 186 ? -11.352 -6.329 21.373 1.00 83.56 186 LEU A O 1
ATOM 1554 N N . LYS A 1 187 ? -13.469 -6.268 20.630 1.00 82.94 187 LYS A N 1
ATOM 1555 C CA . LYS A 1 187 ? -14.026 -7.032 21.760 1.00 82.94 187 LYS A CA 1
ATOM 1556 C C . LYS A 1 187 ? -13.412 -8.431 21.871 1.00 82.94 187 LYS A C 1
ATOM 1558 O O . LYS A 1 187 ? -13.142 -8.885 22.978 1.00 82.94 187 LYS A O 1
ATOM 1563 N N . LYS A 1 188 ? -13.165 -9.107 20.742 1.00 83.19 188 LYS A N 1
ATOM 1564 C CA . LYS A 1 188 ? -12.514 -10.428 20.730 1.00 83.19 188 LYS A CA 1
ATOM 1565 C C . LYS A 1 188 ? -11.059 -10.354 21.198 1.00 83.19 188 LYS A C 1
ATOM 1567 O O . LYS A 1 188 ? -10.642 -11.219 21.960 1.00 83.19 188 LYS A O 1
ATOM 1572 N N . ILE A 1 189 ? -10.302 -9.341 20.767 1.00 82.31 189 ILE A N 1
ATOM 1573 C CA . ILE A 1 189 ? -8.891 -9.174 21.158 1.00 82.31 189 ILE A CA 1
ATOM 1574 C C . ILE A 1 189 ? -8.755 -8.750 22.618 1.00 82.31 189 ILE A C 1
ATOM 1576 O O . ILE A 1 189 ? -7.884 -9.267 23.307 1.00 82.31 189 ILE A O 1
ATOM 1580 N N . LEU A 1 190 ? -9.618 -7.862 23.118 1.00 78.50 190 LEU A N 1
ATOM 1581 C CA . LEU A 1 190 ? -9.578 -7.423 24.519 1.00 78.50 190 LEU A CA 1
ATOM 1582 C C . LEU A 1 190 ? -9.687 -8.594 25.508 1.00 78.50 190 LEU A C 1
ATOM 1584 O O . LEU A 1 190 ? -9.087 -8.542 26.580 1.00 78.50 190 LEU A O 1
ATOM 1588 N N . ASN A 1 191 ? -10.395 -9.657 25.118 1.00 73.62 191 ASN A N 1
ATOM 1589 C CA . ASN A 1 191 ? -10.551 -10.876 25.909 1.00 73.62 191 ASN A CA 1
ATOM 1590 C C . ASN A 1 191 ? -9.353 -11.840 25.799 1.00 73.62 191 ASN A C 1
ATOM 1592 O O . ASN A 1 191 ? -9.249 -12.772 26.594 1.00 73.62 191 ASN A O 1
ATOM 1596 N N . LYS A 1 192 ? -8.447 -11.645 24.833 1.00 70.69 192 LYS A N 1
ATOM 1597 C CA . LYS A 1 192 ? -7.245 -12.469 24.656 1.00 70.69 192 LYS A CA 1
ATOM 1598 C C . LYS A 1 192 ? -6.052 -11.854 25.397 1.00 70.69 192 LYS A C 1
ATOM 1600 O O . LYS A 1 192 ? -5.815 -10.649 25.356 1.00 70.69 192 LYS A O 1
ATOM 1605 N N . LYS A 1 193 ? -5.272 -12.703 26.075 1.00 56.09 193 LYS A N 1
ATOM 1606 C CA . LYS A 1 193 ? -4.046 -12.339 26.817 1.00 56.09 193 LYS A CA 1
ATOM 1607 C C . LYS A 1 193 ? -2.791 -12.238 25.934 1.00 56.09 193 LYS A C 1
ATOM 1609 O O . LYS A 1 193 ? -1.689 -12.172 26.463 1.00 56.09 193 LYS A O 1
ATOM 1614 N N . GLU A 1 194 ? -2.925 -12.228 24.613 1.00 56.62 194 GLU A N 1
ATOM 1615 C CA . GLU A 1 194 ? -1.767 -12.111 23.725 1.00 56.62 194 GLU A CA 1
ATOM 1616 C C . GLU A 1 194 ? -1.378 -10.638 23.585 1.00 56.62 194 GLU A C 1
ATOM 1618 O O . GLU A 1 194 ? -2.056 -9.847 22.928 1.00 56.62 194 GLU A O 1
ATOM 1623 N N . ALA A 1 195 ? -0.301 -10.255 24.268 1.00 53.00 195 ALA A N 1
ATOM 1624 C CA . ALA A 1 195 ? 0.306 -8.945 24.125 1.00 53.00 195 ALA A CA 1
ATOM 1625 C C . ALA A 1 195 ? 1.293 -8.996 22.957 1.00 53.00 195 ALA A C 1
ATOM 1627 O O . ALA A 1 195 ? 2.402 -9.500 23.099 1.00 53.00 195 ALA A O 1
ATOM 1628 N N . PHE A 1 196 ? 0.891 -8.471 21.799 1.00 58.12 196 PHE A N 1
ATOM 1629 C CA . PHE A 1 196 ? 1.870 -8.106 20.783 1.00 58.12 196 PHE A CA 1
ATOM 1630 C C . PHE A 1 196 ? 2.656 -6.903 21.315 1.00 58.12 196 PHE A C 1
ATOM 1632 O O . PHE A 1 196 ? 2.069 -5.899 21.750 1.00 58.12 196 PHE A O 1
ATOM 1639 N N . ASP A 1 197 ? 3.982 -7.008 21.342 1.00 55.12 197 ASP A N 1
ATOM 1640 C CA . ASP A 1 197 ? 4.838 -5.959 21.888 1.00 55.12 197 ASP A CA 1
ATOM 1641 C C . ASP A 1 197 ? 5.074 -4.849 20.862 1.00 55.12 197 ASP A C 1
ATOM 1643 O O . ASP A 1 197 ? 6.152 -4.645 20.317 1.00 55.12 197 ASP A O 1
ATOM 1647 N N . SER A 1 198 ? 3.999 -4.124 20.571 1.00 58.53 198 SER A N 1
ATOM 1648 C CA . SER A 1 198 ? 4.053 -2.894 19.797 1.00 58.53 198 SER A CA 1
ATOM 1649 C C . SER A 1 198 ? 4.349 -1.694 20.701 1.00 58.53 198 SER A C 1
ATOM 1651 O O . SER A 1 198 ? 3.982 -1.677 21.891 1.00 58.53 198 SER A O 1
ATOM 1653 N N . LYS A 1 199 ? 5.035 -0.693 20.129 1.00 59.56 199 LYS A N 1
ATOM 1654 C CA . LYS A 1 199 ? 5.367 0.578 20.785 1.00 59.56 199 LYS A CA 1
ATOM 1655 C C . LYS A 1 199 ? 4.079 1.239 21.270 1.00 59.56 199 LYS A C 1
ATOM 1657 O O . LYS A 1 199 ? 3.110 1.335 20.527 1.00 59.56 199 LYS A O 1
ATOM 1662 N N . ARG A 1 200 ? 4.074 1.722 22.517 1.00 59.28 200 ARG A N 1
ATOM 1663 C CA . ARG A 1 200 ? 2.945 2.503 23.039 1.00 59.28 200 ARG A CA 1
ATOM 1664 C C . ARG A 1 200 ? 2.778 3.750 22.186 1.00 59.28 200 ARG A C 1
ATOM 1666 O O . ARG A 1 200 ? 3.708 4.550 22.077 1.00 59.28 200 ARG A O 1
ATOM 1673 N N . ILE A 1 201 ? 1.597 3.920 21.625 1.00 63.91 201 ILE A N 1
ATOM 1674 C CA . ILE A 1 201 ? 1.217 5.155 20.966 1.00 63.91 201 ILE A CA 1
ATOM 1675 C C . ILE A 1 201 ? 0.321 5.896 21.966 1.00 63.91 201 ILE A C 1
ATOM 1677 O O . ILE A 1 201 ? 0.009 5.406 23.052 1.00 63.91 201 ILE A O 1
ATOM 1681 N N . THR A 1 202 ? 0.091 7.181 21.745 1.00 67.75 202 THR A N 1
ATOM 1682 C CA . THR A 1 202 ? -0.787 7.966 22.618 1.00 67.75 202 THR A CA 1
ATOM 1683 C C . THR A 1 202 ? -1.993 8.356 21.789 1.00 67.75 202 THR A C 1
ATOM 1685 O O . THR A 1 202 ? -2.125 9.511 21.379 1.00 67.75 202 THR A O 1
ATOM 1688 N N . ILE A 1 203 ? -2.856 7.379 21.492 1.00 69.50 203 ILE A N 1
ATOM 1689 C CA . ILE A 1 203 ? -4.085 7.549 20.705 1.00 69.50 203 ILE A CA 1
ATOM 1690 C C . ILE A 1 203 ? -4.939 8.673 21.295 1.00 69.50 203 ILE A C 1
ATOM 1692 O O . ILE A 1 203 ? -5.590 9.400 20.545 1.00 69.50 203 ILE A O 1
ATOM 1696 N N . GLU A 1 204 ? -4.863 8.891 22.613 1.00 64.56 204 GLU A N 1
ATOM 1697 C CA . GLU A 1 204 ? -5.543 9.978 23.323 1.00 64.56 204 GLU A CA 1
ATOM 1698 C C . GLU A 1 204 ? -5.366 11.360 22.690 1.00 64.56 204 GLU A C 1
ATOM 1700 O O . GLU A 1 204 ? -6.326 12.131 22.639 1.00 64.56 204 GLU A O 1
ATOM 1705 N N . LYS A 1 205 ? -4.177 11.663 22.158 1.00 69.62 205 LYS A N 1
ATOM 1706 C CA . LYS A 1 205 ? -3.872 12.972 21.557 1.00 69.62 205 LYS A CA 1
ATOM 1707 C C . LYS A 1 205 ? -4.670 13.240 20.279 1.00 69.62 205 LYS A C 1
ATOM 1709 O O . LYS A 1 205 ? -4.813 14.387 19.868 1.00 69.62 205 LYS A O 1
ATOM 1714 N N . TYR A 1 206 ? -5.226 12.199 19.664 1.00 66.62 206 TYR A N 1
ATOM 1715 C CA . TYR A 1 206 ? -5.808 12.261 18.326 1.00 66.62 206 TYR A CA 1
ATOM 1716 C C . TYR A 1 206 ? -7.314 11.981 18.292 1.00 66.62 206 TYR A C 1
ATOM 1718 O O . TYR A 1 206 ? -7.922 12.008 17.225 1.00 66.62 206 TYR A O 1
ATOM 1726 N N . ILE A 1 207 ? -7.944 11.784 19.457 1.00 72.00 207 ILE A N 1
ATOM 1727 C CA . ILE A 1 207 ? -9.391 11.532 19.600 1.00 72.00 207 ILE A CA 1
ATOM 1728 C C . ILE A 1 207 ? -10.225 12.783 19.257 1.00 72.00 207 ILE A C 1
ATOM 1730 O O . ILE A 1 207 ? -11.438 12.702 19.078 1.00 72.00 207 ILE A O 1
ATOM 1734 N N . LEU A 1 208 ? -9.621 13.970 19.171 1.00 74.38 208 LEU A N 1
ATOM 1735 C CA . LEU A 1 208 ? -10.355 15.212 18.912 1.00 74.38 208 LEU A CA 1
ATOM 1736 C C . LEU A 1 208 ? -11.080 15.189 17.559 1.00 74.38 208 LEU A C 1
ATOM 1738 O O . LEU A 1 208 ? -12.244 15.590 17.509 1.00 74.38 208 LEU A O 1
ATOM 1742 N N . GLU A 1 209 ? -10.444 14.635 16.523 1.00 80.38 209 GLU A N 1
ATOM 1743 C CA . GLU A 1 209 ? -10.924 14.669 15.142 1.00 80.38 209 GLU A CA 1
ATOM 1744 C C . GLU A 1 209 ? -10.943 13.264 14.515 1.00 80.38 209 GLU A C 1
ATOM 1746 O O . GLU A 1 209 ? -9.928 12.565 14.468 1.00 80.38 209 GLU A O 1
ATOM 1751 N N . LYS A 1 210 ? -12.101 12.854 13.978 1.00 79.81 210 LYS A N 1
ATOM 1752 C CA . LYS A 1 210 ? -12.304 11.517 13.387 1.00 79.81 210 LYS A CA 1
ATOM 1753 C C . LYS A 1 210 ? -11.330 11.222 12.238 1.00 79.81 210 LYS A C 1
ATOM 1755 O O . LYS A 1 210 ? -10.863 10.092 12.107 1.00 79.81 210 LYS A O 1
ATOM 1760 N N . SER A 1 211 ? -11.035 12.222 11.409 1.00 77.94 211 SER A N 1
ATOM 1761 C CA . SER A 1 211 ? -10.131 12.120 10.255 1.00 77.94 211 SER A CA 1
ATOM 1762 C C . SER A 1 211 ? -8.698 11.779 10.692 1.00 77.94 211 SER A C 1
ATOM 1764 O O . SER A 1 211 ? -8.107 10.824 10.187 1.00 77.94 211 SER A O 1
ATOM 1766 N N . LYS A 1 212 ? -8.163 12.501 11.685 1.00 80.38 212 LYS A N 1
ATOM 1767 C CA . LYS A 1 212 ? -6.821 12.303 12.251 1.00 80.38 212 LYS A CA 1
ATOM 1768 C C . LYS A 1 212 ? -6.706 10.964 12.965 1.00 80.38 212 LYS A C 1
ATOM 1770 O O . LYS A 1 212 ? -5.753 10.231 12.720 1.00 80.38 212 LYS A O 1
ATOM 1775 N N . PHE A 1 213 ? -7.716 10.605 13.757 1.00 80.81 213 PHE A N 1
ATOM 1776 C CA . PHE A 1 213 ? -7.795 9.297 14.404 1.00 80.81 213 PHE A CA 1
ATOM 1777 C C . PHE A 1 213 ? -7.718 8.151 13.381 1.00 80.81 213 PHE A C 1
ATOM 1779 O O . PHE A 1 213 ? -6.931 7.222 13.539 1.00 80.81 213 PHE A O 1
ATOM 1786 N N . ARG A 1 214 ? -8.477 8.243 12.280 1.00 81.69 214 ARG A N 1
ATOM 1787 C CA . ARG A 1 214 ? -8.469 7.232 11.211 1.00 81.69 214 ARG A CA 1
ATOM 1788 C C . ARG A 1 214 ? -7.146 7.151 10.455 1.00 81.69 214 ARG A C 1
ATOM 1790 O O . ARG A 1 214 ? -6.705 6.046 10.154 1.00 81.69 214 ARG A O 1
ATOM 1797 N N . ARG A 1 215 ? -6.501 8.287 10.176 1.00 81.31 215 ARG A N 1
ATOM 1798 C CA . ARG A 1 215 ? -5.169 8.315 9.546 1.00 81.31 215 ARG A CA 1
ATOM 1799 C C . ARG A 1 215 ? -4.131 7.608 10.406 1.00 81.31 215 ARG A C 1
ATOM 1801 O O . ARG A 1 215 ? -3.343 6.826 9.885 1.00 81.31 215 ARG A O 1
ATOM 1808 N N . ILE A 1 216 ? -4.172 7.844 11.715 1.00 80.69 216 ILE A N 1
ATOM 1809 C CA . ILE A 1 216 ? -3.234 7.217 12.641 1.00 80.69 216 ILE A CA 1
ATOM 1810 C C . ILE A 1 216 ? -3.485 5.724 12.714 1.00 80.69 216 ILE A C 1
ATOM 1812 O O . ILE A 1 216 ? -2.546 4.979 12.475 1.00 80.69 216 ILE A O 1
ATOM 1816 N N . LEU A 1 217 ? -4.731 5.281 12.903 1.00 81.62 217 LEU A N 1
ATOM 1817 C CA . LEU A 1 217 ? -5.061 3.854 12.850 1.00 81.62 217 LEU A CA 1
ATOM 1818 C C . LEU A 1 217 ? -4.510 3.182 11.591 1.00 81.62 217 LEU A C 1
ATOM 1820 O O . LEU A 1 217 ? -3.856 2.150 11.684 1.00 81.62 217 LEU A O 1
ATOM 1824 N N 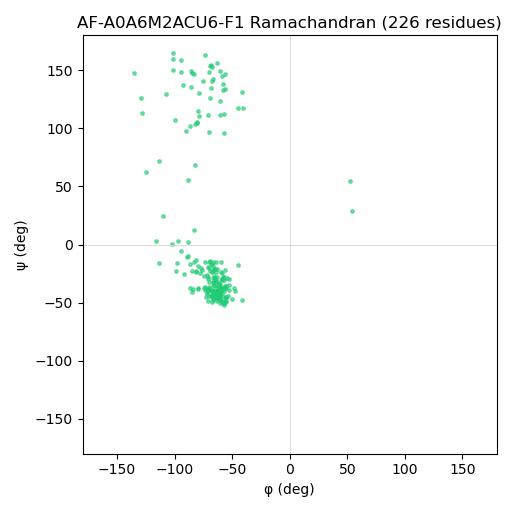. HIS A 1 218 ? -4.706 3.798 10.427 1.00 81.44 218 HIS A N 1
ATOM 1825 C CA . HIS A 1 218 ? -4.187 3.250 9.182 1.00 81.44 218 HIS A CA 1
ATOM 1826 C C . HIS A 1 218 ? -2.651 3.163 9.176 1.00 81.44 218 HIS A C 1
ATOM 1828 O O . HIS A 1 218 ? -2.098 2.136 8.795 1.00 81.44 218 HIS A O 1
ATOM 1834 N N . SER A 1 219 ? -1.954 4.197 9.664 1.00 76.25 219 SER A N 1
ATOM 1835 C CA . SER A 1 219 ? -0.492 4.154 9.814 1.00 76.25 219 SER A CA 1
ATOM 1836 C C . SER A 1 219 ? -0.017 3.086 10.804 1.00 76.25 219 SER A C 1
ATOM 1838 O O . SER A 1 219 ? 1.000 2.450 10.550 1.00 76.25 219 SER A O 1
ATOM 1840 N N . LEU A 1 220 ? -0.766 2.831 11.884 1.00 76.44 220 LEU A N 1
ATOM 1841 C CA . LEU A 1 220 ? -0.429 1.790 12.860 1.00 76.44 220 LEU A CA 1
ATOM 1842 C C . LEU A 1 220 ? -0.552 0.406 12.243 1.00 76.44 220 LEU A C 1
ATOM 1844 O O . LEU A 1 220 ? 0.359 -0.407 12.351 1.00 76.44 220 LEU A O 1
ATOM 1848 N N . GLY A 1 221 ? -1.639 0.172 11.511 1.00 78.62 221 GLY A N 1
ATOM 1849 C CA . GLY A 1 221 ? -1.836 -1.072 10.781 1.00 78.62 221 GLY A CA 1
ATOM 1850 C C . GLY A 1 221 ? -0.747 -1.323 9.736 1.00 78.62 221 GLY A C 1
ATOM 1851 O O . GLY A 1 221 ? -0.321 -2.461 9.564 1.00 78.62 221 GLY A O 1
ATOM 1852 N N . LEU A 1 222 ? -0.266 -0.269 9.064 1.00 77.81 222 LEU A N 1
ATOM 1853 C CA . LEU A 1 222 ? 0.851 -0.366 8.119 1.00 77.81 222 LEU A CA 1
ATOM 1854 C C . LEU A 1 222 ? 2.160 -0.737 8.824 1.00 77.81 222 LEU A C 1
ATOM 1856 O O . LEU A 1 222 ? 2.898 -1.579 8.319 1.00 77.81 222 LEU A O 1
ATOM 1860 N N . ILE A 1 223 ? 2.428 -0.161 9.999 1.00 73.56 223 ILE A N 1
ATOM 1861 C CA . ILE A 1 223 ? 3.583 -0.539 10.825 1.00 73.56 223 ILE A CA 1
ATOM 1862 C C . ILE A 1 223 ? 3.454 -2.002 11.265 1.00 73.56 223 ILE A C 1
ATOM 1864 O O . ILE A 1 223 ? 4.408 -2.763 11.118 1.00 73.56 223 ILE A O 1
ATOM 1868 N N . GLY A 1 224 ? 2.273 -2.423 11.721 1.00 66.81 224 GLY A N 1
ATOM 1869 C CA . GLY A 1 224 ? 2.007 -3.814 12.088 1.00 66.81 224 GLY A CA 1
ATOM 1870 C C . GLY A 1 224 ? 2.262 -4.784 10.933 1.00 66.81 224 GLY A C 1
ATOM 1871 O O . GLY A 1 224 ? 2.871 -5.828 11.135 1.00 66.81 224 GLY A O 1
ATOM 1872 N N . LEU A 1 225 ? 1.881 -4.407 9.710 1.00 70.44 225 LEU A N 1
ATOM 1873 C CA . LEU A 1 225 ? 2.141 -5.202 8.509 1.00 70.44 225 LEU A CA 1
ATOM 1874 C C . LEU A 1 225 ? 3.619 -5.199 8.090 1.00 70.44 225 LEU A C 1
ATOM 1876 O O . LEU A 1 225 ? 4.060 -6.152 7.466 1.00 70.44 225 LEU A O 1
ATOM 1880 N N . SER A 1 226 ? 4.387 -4.159 8.429 1.00 64.12 226 SER A N 1
ATOM 1881 C CA . SER A 1 226 ? 5.833 -4.109 8.156 1.00 64.12 226 SER A CA 1
ATOM 1882 C C . SER A 1 226 ? 6.672 -4.971 9.104 1.00 64.12 226 SER A C 1
ATOM 1884 O O . SER A 1 226 ? 7.804 -5.313 8.774 1.00 64.12 226 SER A O 1
ATOM 1886 N N . ILE A 1 227 ? 6.134 -5.280 10.288 1.00 61.47 227 ILE A N 1
ATOM 1887 C CA . ILE A 1 227 ? 6.798 -6.084 11.324 1.00 61.47 227 ILE A CA 1
ATOM 1888 C C . ILE A 1 227 ? 6.445 -7.578 11.184 1.00 61.47 227 ILE A C 1
ATOM 1890 O O . ILE A 1 227 ? 7.214 -8.423 11.642 1.00 61.47 227 ILE A O 1
ATOM 1894 N N . ALA A 1 228 ? 5.291 -7.891 10.584 1.00 49.84 228 ALA A N 1
ATOM 1895 C CA . ALA A 1 228 ? 4.789 -9.249 10.359 1.00 49.84 228 ALA A CA 1
ATOM 1896 C C . ALA A 1 228 ? 5.469 -9.951 9.172 1.00 49.84 228 ALA A C 1
ATOM 1898 O O . ALA A 1 228 ? 5.680 -11.181 9.281 1.00 49.84 228 ALA A O 1
#

Sequence (228 aa):
MMNRNRVFKKILDKYDKEKKLLKYLSDDEVAKLNTLSPFYKVPDQKMLKESIIDQIHYSWFIPMLNVYSKQEASLFLLCLKPYNRKALKDLLDLEDVENNLQPYTKDFLKEKLTQSLIKKEDTLLPIDCLKASKLNEILSLSKIKIIKLIDFLAMYDVAKELKFIVDKKKLKKIYSYLKSDEKAFLKKILNKKEAFDSKRITIEKYILEKSKFRRILHSLGLIGLSIA

Foldseek 3Di:
DVQQLVVVLVCCVVPVVVCPCVVVDDPVSVVVSVPDDPPPPPPPCVVVLLCVLAVDQLVLCVVVLVVDDLAVSLVLLLLYDPVSSVVCCVVVVHDHDPDDDDPVVSVVSSVVSSCSVAPPPRDDRPLVNDDDDPCSVVVVDDPVVLQVQLLLLLLLLVLVVVVVDPDPVLVVLVVVLDDPVSVVSSVVNNPDPDRDPDDRDPLVVQSPDSVSSVVVSSVSSVVSVVVD

Solvent-accessible surface area (backbone atoms only — not comparable to full-atom values): 13966 Å² total; per-residue (Å²): 119,74,66,48,58,51,53,51,47,52,49,38,66,72,75,36,79,82,50,67,70,60,75,80,48,53,72,72,54,50,52,62,49,66,74,47,69,96,76,66,70,68,74,58,64,69,77,50,54,72,53,44,70,77,71,51,64,63,74,76,49,47,76,61,43,70,75,44,55,59,71,61,38,32,58,54,38,75,68,48,58,70,71,47,30,53,56,48,30,73,72,66,75,39,64,88,71,93,66,88,70,55,69,70,59,42,52,52,49,48,49,52,57,42,52,74,76,44,53,96,81,61,75,86,71,60,76,86,65,55,76,95,50,87,67,58,59,60,80,74,51,51,72,70,55,50,52,51,49,25,50,53,47,21,36,57,60,49,46,60,49,56,78,72,59,81,52,65,69,60,52,54,52,55,58,70,70,48,54,73,69,55,50,57,49,38,59,56,52,64,75,46,88,78,76,75,93,66,81,88,73,68,64,78,82,34,67,88,41,70,68,59,37,50,52,47,39,46,53,46,4,50,50,49,61,73,75,107

Radius of gyration: 24.21 Å; Cα contacts (8 Å, |Δi|>4): 141; chains: 1; bounding box: 53×57×62 Å

pLDDT: mean 75.03, std 11.37, range [38.97, 90.0]